Protein AF-A0A385FY02-F1 (afdb_monomer_lite)

Foldseek 3Di:
DWDFLVVVLVVLVVLPQDSDLVRLCVLLVHDSVLSVVCNVVRTHDLLSQLSSCVSSVHLSLCSQCVGDLSVLSNDDFDAADLLLLLLQAALVNLVLLLQCVVDVVSCVVSDDDDTDAAPDVLLLVSNLVSLPPDCLLVQLCVVVVHDSVVVVVQSVVQADDLSSLQSSCVVSVHTSLSNCCNRVSHDCVSSVHDDCSSVVSSVPDDSVRSVVSSVVNVVVVVVVVVVVVVVVVVVVVVVVVVD

Sequence (243 aa):
MSISARTFNEWLATTGLPDGASQLSKLLGMKRTTLHNQRIRGRVAVPTIIAAARAAQMNPLDVLGTFEPYAALGQERAPVTDAELLSQVSYVDALVHLLSRIRSDFAQALGVVPMEAIPIDDSVRNWLDAIDPGGIRQHISEHGGIAPSNLSAQLAENRLDPELSIIASHFAGVSSASGLVVSGLVTEQEAGWPIYGRVNVLSELGDVELIDLVADRLEFLRRHTKKQVDAEKAAANFLETLG

Structure (mmCIF, N/CA/C/O backbone):
data_AF-A0A385FY02-F1
#
_entry.id   AF-A0A385FY02-F1
#
loop_
_atom_site.group_PDB
_atom_site.id
_atom_site.type_symbol
_atom_site.label_atom_id
_atom_site.label_alt_id
_atom_site.label_comp_id
_atom_site.label_asym_id
_atom_site.label_entity_id
_atom_site.label_seq_id
_atom_site.pdbx_PDB_ins_code
_atom_site.Cartn_x
_atom_site.Cartn_y
_atom_site.Cartn_z
_atom_site.occupancy
_atom_site.B_iso_or_equiv
_atom_site.auth_seq_id
_atom_site.auth_comp_id
_atom_site.auth_asym_id
_atom_site.auth_atom_id
_atom_site.pdbx_PDB_model_num
ATOM 1 N N . MET A 1 1 ? 7.204 6.689 -11.907 1.00 76.56 1 MET A N 1
ATOM 2 C CA . MET A 1 1 ? 7.287 5.214 -12.062 1.00 76.56 1 MET A CA 1
ATOM 3 C C . MET A 1 1 ? 7.487 4.737 -13.491 1.00 76.56 1 MET A C 1
ATOM 5 O O . MET A 1 1 ? 6.548 4.761 -14.288 1.00 76.56 1 MET A O 1
ATOM 9 N N . SER A 1 2 ? 8.668 4.235 -13.826 1.00 89.19 2 SER A N 1
ATOM 10 C CA . SER A 1 2 ? 8.838 3.392 -15.019 1.00 89.19 2 SER A CA 1
ATOM 11 C C . SER A 1 2 ? 10.269 2.907 -15.127 1.00 89.19 2 SER A C 1
ATOM 13 O O . SER A 1 2 ? 11.188 3.645 -14.779 1.00 89.19 2 SER A O 1
ATOM 15 N N . ILE A 1 3 ? 10.455 1.777 -15.784 1.00 93.56 3 ILE A N 1
ATOM 16 C CA . ILE A 1 3 ? 11.771 1.237 -16.102 1.00 93.56 3 ILE A CA 1
ATOM 17 C C . ILE A 1 3 ? 12.106 1.552 -17.555 1.00 93.56 3 ILE A C 1
ATOM 19 O O . ILE A 1 3 ? 11.220 1.713 -18.398 1.00 93.56 3 ILE A O 1
ATOM 23 N N . SER A 1 4 ? 13.398 1.654 -17.848 1.00 95.06 4 SER A N 1
ATOM 24 C CA . SER A 1 4 ? 13.914 1.690 -19.213 1.00 95.06 4 SER A CA 1
ATOM 25 C C . SER A 1 4 ? 13.288 0.581 -20.065 1.00 95.06 4 SER A C 1
ATOM 27 O O . SER A 1 4 ? 13.344 -0.600 -19.717 1.00 95.06 4 SER A O 1
ATOM 29 N N . ALA A 1 5 ? 12.731 0.950 -21.220 1.00 94.62 5 ALA A N 1
ATOM 30 C CA . ALA A 1 5 ? 12.197 -0.027 -22.167 1.00 94.62 5 ALA A CA 1
ATOM 31 C C . ALA A 1 5 ? 13.278 -0.993 -22.664 1.00 94.62 5 ALA A C 1
ATOM 33 O O . ALA A 1 5 ? 12.968 -2.137 -22.975 1.00 94.62 5 ALA A O 1
ATOM 34 N N . ARG A 1 6 ? 14.541 -0.550 -22.716 1.00 94.94 6 ARG A N 1
ATOM 35 C CA . ARG A 1 6 ? 15.672 -1.407 -23.073 1.00 94.94 6 ARG A CA 1
ATOM 36 C C . ARG A 1 6 ? 15.841 -2.528 -22.052 1.00 94.94 6 ARG A C 1
ATOM 38 O O . ARG A 1 6 ? 15.791 -3.685 -22.442 1.00 94.94 6 ARG A O 1
ATOM 45 N N . THR A 1 7 ? 15.963 -2.185 -20.773 1.00 95.06 7 THR A N 1
ATOM 46 C CA . THR A 1 7 ? 16.170 -3.168 -19.698 1.00 95.06 7 THR A CA 1
ATOM 47 C C . THR A 1 7 ? 14.964 -4.096 -19.565 1.00 95.06 7 THR A C 1
ATOM 49 O O . THR A 1 7 ? 15.121 -5.297 -19.387 1.00 95.06 7 THR A O 1
ATOM 52 N N . PHE A 1 8 ? 13.749 -3.567 -19.748 1.00 95.19 8 PHE A N 1
ATOM 53 C CA . PHE A 1 8 ? 12.544 -4.393 -19.822 1.00 95.19 8 PHE A CA 1
ATOM 54 C C . PHE A 1 8 ? 12.583 -5.394 -20.988 1.00 95.19 8 PHE A C 1
ATOM 56 O O . PHE A 1 8 ? 12.235 -6.552 -20.796 1.00 95.19 8 PHE A O 1
ATOM 63 N N . ASN A 1 9 ? 13.006 -4.978 -22.188 1.00 93.88 9 ASN A N 1
ATOM 64 C CA . ASN A 1 9 ? 13.112 -5.881 -23.339 1.00 93.88 9 ASN A CA 1
ATOM 65 C C . ASN A 1 9 ? 14.221 -6.931 -23.152 1.00 93.88 9 ASN A C 1
ATOM 67 O O . ASN A 1 9 ? 14.041 -8.072 -23.563 1.00 93.88 9 ASN A O 1
ATOM 71 N N . GLU A 1 10 ? 15.351 -6.551 -22.546 1.00 94.56 10 GLU A N 1
ATOM 72 C CA . GLU A 1 10 ? 16.444 -7.473 -22.207 1.00 94.56 10 GLU A CA 1
ATOM 73 C C . GLU A 1 10 ? 15.959 -8.554 -21.230 1.00 94.56 10 GLU A C 1
ATOM 75 O O . GLU A 1 10 ? 16.206 -9.734 -21.461 1.00 94.56 10 GLU A O 1
ATOM 80 N N . TRP A 1 11 ? 15.199 -8.171 -20.198 1.00 95.38 11 TRP A N 1
ATOM 81 C CA . TRP A 1 11 ? 14.541 -9.124 -19.302 1.00 95.38 11 TRP A CA 1
ATOM 82 C C . TRP A 1 11 ? 13.494 -9.975 -20.034 1.00 95.38 11 TRP A C 1
ATOM 84 O O . TRP A 1 11 ? 13.510 -11.193 -19.908 1.00 95.38 11 TRP A O 1
ATOM 94 N N . LEU A 1 12 ? 12.622 -9.373 -20.850 1.00 94.56 12 LEU A N 1
ATOM 95 C CA . LEU A 1 12 ? 11.559 -10.090 -21.565 1.00 94.56 12 LEU A CA 1
ATOM 96 C C . LEU A 1 12 ? 12.116 -11.237 -22.425 1.00 94.56 12 LEU A C 1
ATOM 98 O O . LEU A 1 12 ? 11.559 -12.335 -22.405 1.00 94.56 12 LEU A O 1
ATOM 102 N N . ALA A 1 13 ? 13.254 -11.014 -23.088 1.00 93.62 13 ALA A N 1
ATOM 103 C CA . ALA A 1 13 ? 13.925 -12.009 -23.921 1.00 93.62 13 ALA A CA 1
ATOM 104 C C . ALA A 1 13 ? 14.372 -13.273 -23.153 1.00 93.62 13 ALA A C 1
ATOM 106 O O . ALA A 1 13 ? 14.603 -14.309 -23.774 1.00 93.62 13 ALA A O 1
ATOM 107 N N . THR A 1 14 ? 14.476 -13.226 -21.818 1.00 93.06 14 THR A N 1
ATOM 108 C CA . THR A 1 14 ? 14.843 -14.389 -20.985 1.00 93.06 14 THR A CA 1
ATOM 109 C C . THR A 1 14 ? 13.636 -15.195 -20.497 1.00 93.06 14 THR A C 1
ATOM 111 O O . THR A 1 14 ? 13.797 -16.323 -20.039 1.00 93.06 14 THR A O 1
ATOM 114 N N . THR A 1 15 ? 12.421 -14.650 -20.614 1.00 91.38 15 THR A N 1
ATOM 115 C CA . THR A 1 15 ? 11.196 -15.227 -20.023 1.00 91.38 15 THR A CA 1
ATOM 116 C C . THR A 1 15 ? 10.445 -16.192 -20.943 1.00 91.38 15 THR A C 1
ATOM 118 O O . THR A 1 15 ? 9.531 -16.881 -20.499 1.00 91.38 15 THR A O 1
ATOM 121 N N . GLY A 1 16 ? 10.781 -16.218 -22.239 1.00 86.44 16 GLY A N 1
ATOM 122 C CA . GLY A 1 16 ? 10.028 -16.967 -23.254 1.00 86.44 16 GLY A CA 1
ATOM 123 C C . GLY A 1 16 ? 8.657 -16.365 -23.598 1.00 86.44 16 GLY A C 1
ATOM 124 O O . GLY A 1 16 ? 7.900 -16.961 -24.366 1.00 86.44 16 GLY A O 1
ATOM 125 N N . LEU A 1 17 ? 8.325 -15.189 -23.053 1.00 92.44 17 LEU A N 1
ATOM 126 C CA . LEU A 1 17 ? 7.128 -14.443 -23.428 1.00 92.44 17 LEU A CA 1
ATOM 127 C C . LEU A 1 17 ? 7.243 -13.868 -24.852 1.00 92.44 17 LEU A C 1
ATOM 129 O O . LEU A 1 17 ? 8.345 -13.647 -25.352 1.00 92.44 17 LEU A O 1
ATOM 133 N N . PRO A 1 18 ? 6.114 -13.568 -25.523 1.00 90.12 18 PRO A N 1
ATOM 134 C CA . PRO A 1 18 ? 6.153 -12.967 -26.849 1.00 90.12 18 PRO A CA 1
ATOM 135 C C . PRO A 1 18 ? 6.797 -11.573 -26.853 1.00 90.12 18 PRO A C 1
ATOM 137 O O . PRO A 1 18 ? 6.322 -10.661 -26.177 1.00 90.12 18 PRO A O 1
ATOM 140 N N . ASP A 1 19 ? 7.783 -11.353 -27.723 1.00 84.19 19 ASP A N 1
ATOM 141 C CA . ASP A 1 19 ? 8.423 -10.036 -27.887 1.00 84.19 19 ASP A CA 1
ATOM 142 C C . ASP A 1 19 ? 7.549 -9.023 -28.645 1.00 84.19 19 ASP A C 1
ATOM 144 O O . ASP A 1 19 ? 7.689 -7.797 -28.516 1.00 84.19 19 ASP A O 1
ATOM 148 N N . GLY A 1 20 ? 6.637 -9.528 -29.479 1.00 86.25 20 GLY A N 1
ATOM 149 C CA . GLY A 1 20 ? 5.777 -8.719 -30.332 1.00 86.25 20 GLY A CA 1
ATOM 150 C C . GLY A 1 20 ? 4.727 -7.957 -29.526 1.00 86.25 20 GLY A C 1
ATOM 151 O O . GLY A 1 20 ? 3.898 -8.558 -28.845 1.00 86.25 20 GLY A O 1
ATOM 152 N N . ALA A 1 21 ? 4.671 -6.628 -29.680 1.00 84.88 21 ALA A N 1
ATOM 153 C CA . ALA A 1 21 ? 3.753 -5.767 -28.920 1.00 84.88 21 ALA A CA 1
ATOM 154 C C . ALA A 1 21 ? 2.274 -6.190 -29.024 1.00 84.88 21 ALA A C 1
ATOM 156 O O . ALA A 1 21 ? 1.511 -6.011 -28.078 1.00 84.88 21 ALA A O 1
ATOM 157 N N . SER A 1 22 ? 1.853 -6.764 -30.156 1.00 89.31 22 SER A N 1
ATOM 158 C CA . SER A 1 22 ? 0.478 -7.247 -30.332 1.00 89.31 22 SER A CA 1
ATOM 159 C C . SER A 1 22 ? 0.174 -8.496 -29.505 1.00 89.31 22 SER A C 1
ATOM 161 O O . SER A 1 22 ? -0.876 -8.560 -28.874 1.00 89.31 22 SER A O 1
ATOM 163 N N . GLN A 1 23 ? 1.068 -9.485 -29.519 1.00 91.50 23 GLN A N 1
ATOM 164 C CA . GLN A 1 23 ? 0.870 -10.735 -28.783 1.00 91.50 23 GLN A CA 1
ATOM 165 C C . GLN A 1 23 ? 1.027 -10.494 -27.282 1.00 91.50 23 GLN A C 1
ATOM 167 O O . GLN A 1 23 ? 0.168 -10.912 -26.509 1.00 91.50 23 GLN A O 1
ATOM 172 N N . LEU A 1 24 ? 2.048 -9.725 -26.892 1.00 93.56 24 LEU A N 1
ATOM 173 C CA . LEU A 1 24 ? 2.287 -9.377 -25.498 1.00 93.56 24 LEU A CA 1
ATOM 174 C C . LEU A 1 24 ? 1.125 -8.576 -24.909 1.00 93.56 24 LEU A C 1
ATOM 176 O O . LEU A 1 24 ? 0.582 -8.965 -23.889 1.00 93.56 24 LEU A O 1
ATOM 180 N N . SER A 1 25 ? 0.663 -7.507 -25.566 1.00 93.81 25 SER A N 1
ATOM 181 C CA . SER A 1 25 ? -0.458 -6.714 -25.025 1.00 93.81 25 SER A CA 1
ATOM 182 C C . SER A 1 25 ? -1.738 -7.529 -24.824 1.00 93.81 25 SER A C 1
ATOM 184 O O . SER A 1 25 ? -2.428 -7.321 -23.829 1.00 93.81 25 SER A O 1
ATOM 186 N N . LYS A 1 26 ? -2.020 -8.489 -25.719 1.00 93.88 26 LYS A N 1
ATOM 187 C CA . LYS A 1 26 ? -3.139 -9.427 -25.566 1.00 93.88 26 LYS A CA 1
ATOM 188 C C . LYS A 1 26 ? -2.950 -10.332 -24.347 1.00 93.88 26 LYS A C 1
ATOM 190 O O . LYS A 1 26 ? -3.894 -10.495 -23.584 1.00 93.88 26 LYS A O 1
ATOM 195 N N . LEU A 1 27 ? -1.751 -10.886 -24.165 1.00 94.19 27 LEU A N 1
ATOM 196 C CA . LEU A 1 27 ? -1.417 -11.726 -23.013 1.00 94.19 27 LEU A CA 1
ATOM 197 C C . LEU A 1 27 ? -1.540 -10.957 -21.689 1.00 94.19 27 LEU A C 1
ATOM 199 O O . LEU A 1 27 ? -2.083 -11.480 -20.726 1.00 94.19 27 LEU A O 1
ATOM 203 N N . LEU A 1 28 ? -1.090 -9.700 -21.663 1.00 93.88 28 LEU A N 1
ATOM 204 C CA . LEU A 1 28 ? -1.121 -8.838 -20.478 1.00 93.88 28 LEU A CA 1
ATOM 205 C C . LEU A 1 28 ? -2.495 -8.196 -20.209 1.00 93.88 28 LEU A C 1
ATOM 207 O O . LEU A 1 28 ? -2.622 -7.410 -19.275 1.00 93.88 28 LEU A O 1
ATOM 211 N N . GLY A 1 29 ? -3.505 -8.450 -21.049 1.00 92.94 29 GLY A N 1
ATOM 212 C CA . GLY A 1 29 ? -4.839 -7.863 -20.891 1.00 92.94 29 GLY A CA 1
ATOM 213 C C . GLY A 1 29 ? -4.883 -6.337 -21.047 1.00 92.94 29 GLY A C 1
ATOM 214 O O . GLY A 1 29 ? -5.749 -5.685 -20.469 1.00 92.94 29 GLY A O 1
ATOM 215 N N . MET A 1 30 ? -3.968 -5.737 -21.819 1.00 94.00 30 MET A N 1
ATOM 216 C CA . MET A 1 30 ? -3.880 -4.280 -21.989 1.00 94.00 30 MET A CA 1
ATOM 217 C C . MET A 1 30 ? -3.996 -3.830 -23.446 1.00 94.00 30 MET A C 1
ATOM 219 O O . MET A 1 30 ? -3.802 -4.591 -24.392 1.00 94.00 30 MET A O 1
ATOM 223 N N . LYS A 1 31 ? -4.282 -2.540 -23.655 1.00 94.56 31 LYS A N 1
ATOM 224 C CA . LYS A 1 31 ? -4.351 -1.968 -25.007 1.00 94.56 31 LYS A CA 1
ATOM 225 C C . LYS A 1 31 ? -2.977 -2.032 -25.682 1.00 94.56 31 LYS A C 1
ATOM 227 O O . LYS A 1 31 ? -1.993 -1.511 -25.157 1.00 94.56 31 LYS A O 1
ATOM 232 N N . ARG A 1 32 ? -2.928 -2.572 -26.907 1.00 94.31 32 ARG A N 1
ATOM 233 C CA . ARG A 1 32 ? -1.716 -2.621 -27.749 1.00 94.31 32 ARG A CA 1
ATOM 234 C C . ARG A 1 32 ? -1.019 -1.267 -27.871 1.00 94.31 32 ARG A C 1
ATOM 236 O O . ARG A 1 32 ? 0.203 -1.195 -27.794 1.00 94.31 32 ARG A O 1
ATOM 243 N N . THR A 1 33 ? -1.796 -0.200 -28.049 1.00 94.31 33 THR A N 1
ATOM 244 C CA . THR A 1 33 ? -1.285 1.171 -28.171 1.00 94.31 33 THR A CA 1
ATOM 245 C C . THR A 1 33 ? -0.585 1.643 -26.900 1.00 94.31 33 THR A C 1
ATOM 247 O O . THR A 1 33 ? 0.449 2.293 -27.000 1.00 94.31 33 THR A O 1
ATOM 250 N N . THR A 1 34 ? -1.078 1.269 -25.717 1.00 94.31 34 THR A N 1
ATOM 251 C CA . THR A 1 34 ? -0.443 1.600 -24.433 1.00 94.31 34 THR A CA 1
ATOM 252 C C . THR A 1 34 ? 0.949 0.987 -24.339 1.00 94.31 34 THR A C 1
ATOM 254 O O . THR A 1 34 ? 1.919 1.712 -24.124 1.00 94.31 34 THR A O 1
ATOM 257 N N . LEU A 1 35 ? 1.067 -0.324 -24.567 1.00 93.81 35 LEU A N 1
ATOM 258 C CA . LEU A 1 35 ? 2.352 -1.025 -24.510 1.00 93.81 35 LEU A CA 1
ATOM 259 C C . LEU A 1 35 ? 3.331 -0.511 -25.574 1.00 93.81 35 LEU A C 1
ATOM 261 O O . LEU A 1 35 ? 4.506 -0.283 -25.293 1.00 93.81 35 LEU A O 1
ATOM 265 N N . HIS A 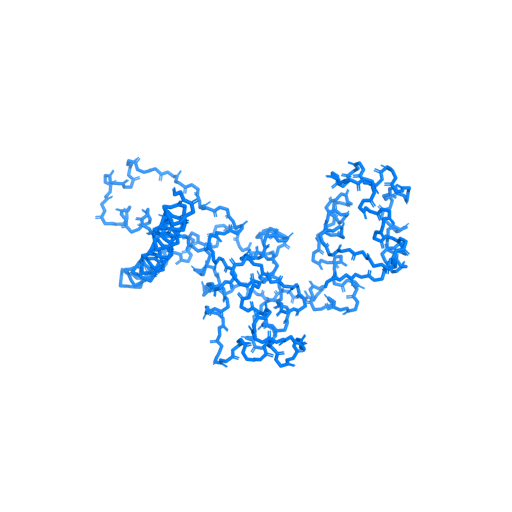1 36 ? 2.843 -0.296 -26.796 1.00 93.56 36 HIS A N 1
ATOM 266 C CA . HIS A 1 36 ? 3.648 0.249 -27.884 1.00 93.56 36 HIS A CA 1
ATOM 267 C C . HIS A 1 36 ? 4.195 1.645 -27.552 1.00 93.56 36 HIS A C 1
ATOM 269 O O . HIS A 1 36 ? 5.394 1.882 -27.691 1.00 93.56 36 HIS A O 1
ATOM 275 N N . ASN A 1 37 ? 3.346 2.541 -27.038 1.00 94.44 37 ASN A N 1
ATOM 276 C CA . ASN A 1 37 ? 3.743 3.896 -26.657 1.00 94.44 37 ASN A CA 1
ATOM 277 C C . ASN A 1 37 ? 4.744 3.900 -25.499 1.00 94.44 37 ASN A C 1
ATOM 279 O O . ASN A 1 37 ? 5.687 4.685 -25.530 1.00 94.44 37 ASN A O 1
ATOM 283 N N . GLN A 1 38 ? 4.570 3.027 -24.503 1.00 94.56 38 GLN A N 1
ATOM 284 C CA . GLN A 1 38 ? 5.542 2.861 -23.418 1.00 94.56 38 GLN A CA 1
ATOM 285 C C . GLN A 1 38 ? 6.925 2.471 -23.967 1.00 94.56 38 GLN A C 1
ATOM 287 O O . GLN A 1 38 ? 7.927 3.120 -23.664 1.00 94.56 38 GLN A O 1
ATOM 292 N N . ARG A 1 39 ? 6.980 1.468 -24.856 1.00 92.62 39 ARG A N 1
ATOM 293 C CA . ARG A 1 39 ? 8.244 1.003 -25.454 1.00 92.62 39 ARG A CA 1
ATOM 294 C C . ARG A 1 39 ? 8.906 2.067 -26.334 1.00 92.62 39 ARG A C 1
ATOM 296 O O . ARG A 1 39 ? 10.101 2.295 -26.180 1.00 92.62 39 ARG A O 1
ATOM 303 N N . ILE A 1 40 ? 8.152 2.756 -27.199 1.00 93.50 40 ILE A N 1
ATOM 304 C CA . ILE A 1 40 ? 8.697 3.826 -28.061 1.00 93.50 40 ILE A CA 1
ATOM 305 C C . ILE A 1 40 ? 9.202 5.014 -27.240 1.00 93.50 40 ILE A C 1
ATOM 307 O O . ILE A 1 40 ? 10.251 5.569 -27.549 1.00 93.50 40 ILE A O 1
ATOM 311 N N . ARG A 1 41 ? 8.493 5.394 -26.171 1.00 93.69 41 ARG A N 1
ATOM 312 C CA . ARG A 1 41 ? 8.920 6.473 -25.263 1.00 93.69 41 ARG A CA 1
ATOM 313 C C . ARG A 1 41 ? 10.094 6.073 -24.365 1.00 93.69 41 ARG A C 1
ATOM 315 O O . ARG A 1 41 ? 10.505 6.862 -23.521 1.00 93.69 41 ARG A O 1
ATOM 322 N N . GLY A 1 42 ? 10.608 4.851 -24.508 1.00 94.69 42 GLY A N 1
ATOM 323 C CA . GLY A 1 42 ? 11.739 4.348 -23.739 1.00 94.69 42 GLY A CA 1
ATOM 324 C C . GLY A 1 42 ? 11.418 4.048 -22.274 1.00 94.69 42 GLY A C 1
ATOM 325 O O . GLY A 1 42 ? 12.345 3.800 -21.508 1.00 94.69 42 GLY A O 1
ATOM 326 N N . ARG A 1 43 ? 10.141 4.065 -21.865 1.00 95.31 43 ARG A N 1
ATOM 327 C CA . ARG A 1 43 ? 9.718 3.962 -20.459 1.00 95.31 43 ARG A CA 1
ATOM 328 C C . ARG A 1 43 ? 8.509 3.040 -20.309 1.00 95.31 43 ARG A C 1
ATOM 330 O O . ARG A 1 43 ? 7.424 3.336 -20.806 1.00 95.31 43 ARG A O 1
ATOM 337 N N . VAL A 1 44 ? 8.690 1.941 -19.583 1.00 95.69 44 VAL A N 1
ATOM 338 C CA . VAL A 1 44 ? 7.668 0.922 -19.307 1.00 95.69 44 VAL A CA 1
ATOM 339 C C . VAL A 1 44 ? 7.159 1.086 -17.883 1.00 95.69 44 VAL A C 1
ATOM 341 O O . VAL A 1 44 ? 7.945 1.136 -16.941 1.00 95.69 44 VAL A O 1
ATOM 344 N N . ALA A 1 45 ? 5.844 1.211 -17.721 1.00 94.88 45 ALA A N 1
ATOM 345 C CA . ALA A 1 45 ? 5.237 1.445 -16.414 1.00 94.88 45 ALA A CA 1
ATOM 346 C C . ALA A 1 45 ? 5.333 0.193 -15.526 1.00 94.88 45 ALA A C 1
ATOM 348 O O . ALA A 1 45 ? 5.182 -0.922 -16.021 1.00 94.88 45 ALA A O 1
ATOM 349 N N . VAL A 1 46 ? 5.509 0.375 -14.214 1.00 95.56 46 VAL A N 1
ATOM 350 C CA . VAL A 1 46 ? 5.605 -0.730 -13.239 1.00 95.56 46 VAL A CA 1
ATOM 351 C C . VAL A 1 46 ? 4.430 -1.722 -13.332 1.00 95.56 46 VAL A C 1
ATOM 353 O O . VAL A 1 46 ? 4.701 -2.920 -13.409 1.00 95.56 46 VAL A O 1
ATOM 356 N N . PRO A 1 47 ? 3.152 -1.296 -13.457 1.00 95.38 47 PRO A N 1
ATOM 357 C CA . PRO A 1 47 ? 2.039 -2.235 -13.639 1.00 95.38 47 PRO A CA 1
ATOM 358 C C . PRO A 1 47 ? 2.180 -3.156 -14.862 1.00 95.38 47 PRO A C 1
ATOM 360 O O . PRO A 1 47 ? 1.740 -4.301 -14.826 1.00 95.38 47 PRO A O 1
ATOM 363 N N . THR A 1 48 ? 2.824 -2.691 -15.939 1.00 96.12 48 THR A N 1
ATOM 364 C CA . THR A 1 48 ? 3.104 -3.515 -17.127 1.00 96.12 48 THR A CA 1
ATOM 365 C C . THR A 1 48 ? 4.095 -4.631 -16.808 1.00 96.12 48 THR A C 1
ATOM 367 O O . THR A 1 48 ? 3.940 -5.751 -17.287 1.00 96.12 48 THR A O 1
ATOM 370 N N . ILE A 1 49 ? 5.104 -4.331 -15.993 1.00 96.25 49 ILE A N 1
ATOM 371 C CA . ILE A 1 49 ? 6.153 -5.277 -15.595 1.00 96.25 49 ILE A CA 1
ATOM 372 C C . ILE A 1 49 ? 5.572 -6.325 -14.654 1.00 96.25 49 ILE A C 1
ATOM 374 O O . ILE A 1 49 ? 5.792 -7.512 -14.862 1.00 96.25 49 ILE A O 1
ATOM 378 N N . ILE A 1 50 ? 4.745 -5.899 -13.697 1.00 96.50 50 ILE A N 1
ATOM 379 C CA . ILE A 1 50 ? 4.005 -6.798 -12.803 1.00 96.50 50 ILE A CA 1
ATOM 380 C C . ILE A 1 50 ? 3.111 -7.748 -13.609 1.00 96.50 50 ILE A C 1
ATOM 382 O O . ILE A 1 50 ? 3.134 -8.958 -13.388 1.00 96.50 50 ILE A O 1
ATOM 386 N N . ALA A 1 51 ? 2.350 -7.228 -14.578 1.00 96.56 51 ALA A N 1
ATOM 387 C CA . ALA A 1 51 ? 1.518 -8.062 -15.443 1.00 96.56 51 ALA A CA 1
ATOM 388 C C . ALA A 1 51 ? 2.357 -9.075 -16.242 1.00 96.56 51 ALA A C 1
ATOM 390 O O . ALA A 1 51 ? 1.959 -10.231 -16.378 1.00 96.56 51 ALA A O 1
ATOM 391 N N . ALA A 1 52 ? 3.524 -8.662 -16.747 1.00 96.69 52 ALA A N 1
ATOM 392 C CA . ALA A 1 52 ? 4.433 -9.548 -17.470 1.00 96.69 52 ALA A CA 1
ATOM 393 C C . ALA A 1 52 ? 5.045 -10.623 -16.563 1.00 96.69 52 ALA A C 1
ATOM 395 O O . ALA A 1 52 ? 5.088 -11.783 -16.961 1.00 96.69 52 ALA A O 1
ATOM 396 N N . ALA A 1 53 ? 5.443 -10.275 -15.338 1.00 96.94 53 ALA A N 1
ATOM 397 C CA . ALA A 1 53 ? 5.945 -11.232 -14.356 1.00 96.94 53 ALA A CA 1
ATOM 398 C C . ALA A 1 53 ? 4.903 -12.320 -14.058 1.00 96.94 53 ALA A C 1
ATOM 400 O O . ALA A 1 53 ? 5.202 -13.508 -14.172 1.00 96.94 53 ALA A O 1
ATOM 401 N N . ARG A 1 54 ? 3.647 -11.923 -13.804 1.00 97.12 54 ARG A N 1
ATOM 402 C CA . ARG A 1 54 ? 2.529 -12.860 -13.598 1.00 97.12 54 ARG A CA 1
ATOM 403 C C . ARG A 1 54 ? 2.290 -13.755 -14.813 1.00 97.12 54 ARG A C 1
ATOM 405 O O . ARG A 1 54 ? 2.090 -14.955 -14.655 1.00 97.12 54 ARG A O 1
ATOM 412 N N . ALA A 1 55 ? 2.346 -13.197 -16.024 1.00 96.31 55 ALA A N 1
ATOM 413 C CA . ALA A 1 55 ? 2.201 -13.970 -17.260 1.00 96.31 55 ALA A CA 1
ATOM 414 C C . ALA A 1 55 ? 3.338 -14.989 -17.463 1.00 96.31 55 ALA A C 1
ATOM 416 O O . ALA A 1 55 ? 3.104 -16.055 -18.027 1.00 96.31 55 ALA A O 1
ATOM 417 N N . ALA A 1 56 ? 4.542 -14.682 -16.972 1.00 95.62 56 ALA A N 1
ATOM 418 C CA . ALA A 1 56 ? 5.682 -15.596 -16.923 1.00 95.62 56 ALA A CA 1
ATOM 419 C C . ALA A 1 56 ? 5.664 -16.543 -15.703 1.00 95.62 56 ALA A C 1
ATOM 421 O O . ALA A 1 56 ? 6.615 -17.295 -15.518 1.00 95.62 56 ALA A O 1
ATOM 422 N N . GLN A 1 57 ? 4.614 -16.510 -14.869 1.00 95.31 57 GLN A N 1
ATOM 423 C CA . GLN A 1 57 ? 4.510 -17.267 -13.611 1.00 95.31 57 GLN A CA 1
ATOM 424 C C . GLN A 1 57 ? 5.661 -16.995 -12.627 1.00 95.31 57 GLN A C 1
ATOM 426 O O . GLN A 1 57 ? 6.052 -17.859 -11.846 1.00 95.31 57 GLN A O 1
ATOM 431 N N . MET A 1 58 ? 6.200 -15.777 -12.655 1.00 96.25 58 MET A N 1
ATOM 432 C CA . MET A 1 58 ? 7.238 -15.304 -11.743 1.00 96.25 58 MET A CA 1
ATOM 433 C C . MET A 1 58 ? 6.628 -14.390 -10.681 1.00 96.25 58 MET A C 1
ATOM 435 O O . MET A 1 58 ? 5.666 -13.667 -10.954 1.00 96.25 58 MET A O 1
ATOM 439 N N . ASN A 1 59 ? 7.211 -14.375 -9.480 1.00 95.75 59 ASN A N 1
ATOM 440 C CA . ASN A 1 59 ? 6.812 -13.418 -8.453 1.00 95.75 59 ASN A CA 1
ATOM 441 C C . ASN A 1 59 ? 7.154 -11.984 -8.927 1.00 95.75 59 ASN A C 1
ATOM 443 O O . ASN A 1 59 ? 8.313 -11.715 -9.265 1.00 95.75 59 ASN A O 1
ATOM 447 N N . PRO A 1 60 ? 6.187 -11.045 -8.957 1.00 96.81 60 PRO A N 1
ATOM 448 C CA . PRO A 1 60 ? 6.433 -9.685 -9.433 1.00 96.81 60 PRO A CA 1
ATOM 449 C C . PRO A 1 60 ? 7.495 -8.914 -8.653 1.00 96.81 60 PRO A C 1
ATOM 451 O O . PRO A 1 60 ? 8.184 -8.088 -9.246 1.00 96.81 60 PRO A O 1
ATOM 454 N N . LEU A 1 61 ? 7.635 -9.159 -7.350 1.00 96.00 61 LEU A N 1
ATOM 455 C CA . LEU A 1 61 ? 8.616 -8.471 -6.515 1.00 96.00 61 LEU A CA 1
ATOM 456 C C . LEU A 1 61 ? 10.039 -8.926 -6.830 1.00 96.00 61 LEU A C 1
ATOM 458 O O . LEU A 1 61 ? 10.923 -8.082 -6.940 1.00 96.00 61 LEU A O 1
ATOM 462 N N . ASP A 1 62 ? 10.243 -10.227 -7.053 1.00 95.38 62 ASP A N 1
ATOM 463 C CA . ASP A 1 62 ? 11.545 -10.767 -7.464 1.00 95.38 62 ASP A CA 1
ATOM 464 C C . ASP A 1 62 ? 11.962 -10.179 -8.819 1.00 95.38 62 ASP A C 1
ATOM 466 O O . ASP A 1 62 ? 13.094 -9.735 -8.994 1.00 95.38 62 ASP A O 1
ATOM 470 N N . VAL A 1 63 ? 11.018 -10.099 -9.765 1.00 96.19 63 VAL A N 1
ATOM 471 C CA . VAL A 1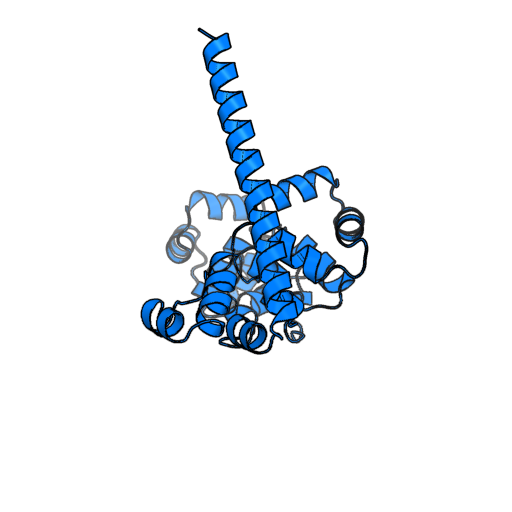 63 ? 11.248 -9.487 -11.081 1.00 96.19 63 VAL A CA 1
ATOM 472 C C . VAL A 1 63 ? 11.550 -7.997 -10.956 1.00 96.19 63 VAL A C 1
ATOM 474 O O . VAL A 1 63 ? 12.527 -7.527 -11.539 1.00 96.19 63 VAL A O 1
ATOM 477 N N . LEU A 1 64 ? 10.745 -7.241 -10.203 1.00 96.19 64 LEU A N 1
ATOM 478 C CA . LEU A 1 64 ? 10.989 -5.815 -9.988 1.00 96.19 64 LEU A CA 1
ATOM 479 C C . LEU A 1 64 ? 12.355 -5.579 -9.336 1.00 96.19 64 LEU A C 1
ATOM 481 O O . LEU A 1 64 ? 13.079 -4.686 -9.767 1.00 96.19 64 LEU A O 1
ATOM 485 N N . GLY A 1 65 ? 12.744 -6.438 -8.396 1.00 95.50 65 GLY A N 1
ATOM 486 C CA . GLY A 1 65 ? 14.049 -6.431 -7.74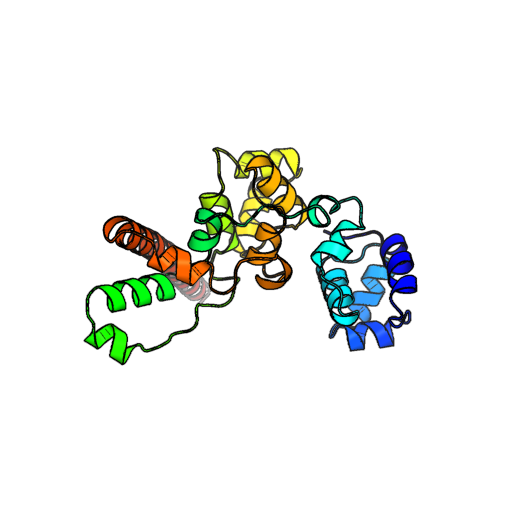3 1.00 95.50 65 GLY A CA 1
ATOM 487 C C . GLY A 1 65 ? 15.253 -6.586 -8.672 1.00 95.50 65 GLY A C 1
ATOM 488 O O . GLY A 1 65 ? 16.361 -6.217 -8.294 1.00 95.50 65 GLY A O 1
ATOM 489 N N . THR A 1 66 ? 15.070 -7.077 -9.901 1.00 95.06 66 THR A N 1
ATOM 490 C CA . THR A 1 66 ? 16.163 -7.149 -10.892 1.00 95.06 66 THR A CA 1
ATOM 491 C C . THR A 1 66 ? 16.506 -5.796 -11.518 1.00 95.06 66 THR A C 1
ATOM 493 O O . THR A 1 66 ? 17.546 -5.654 -12.162 1.00 95.06 66 THR A O 1
ATOM 496 N N . PHE A 1 67 ? 15.647 -4.791 -11.340 1.00 94.62 67 PHE A N 1
ATOM 497 C CA . PHE A 1 67 ? 15.842 -3.459 -11.888 1.00 94.62 67 PHE A CA 1
ATOM 498 C C . PHE A 1 67 ? 16.323 -2.500 -10.801 1.00 94.62 67 PHE A C 1
ATOM 500 O O . PHE A 1 67 ? 15.726 -2.420 -9.732 1.00 94.62 67 PHE A O 1
ATOM 507 N N . GLU A 1 68 ? 17.370 -1.731 -11.108 1.00 89.94 68 GLU A N 1
ATOM 508 C CA . GLU A 1 68 ? 18.095 -0.906 -10.131 1.00 89.94 68 GLU A CA 1
ATOM 509 C C . GLU A 1 68 ? 17.201 -0.032 -9.224 1.00 89.94 68 GLU A C 1
ATOM 511 O O . GLU A 1 68 ? 17.366 -0.149 -8.007 1.00 89.94 68 GLU A O 1
ATOM 516 N N . PRO A 1 69 ? 16.183 0.709 -9.727 1.00 90.00 69 PRO A N 1
ATOM 517 C CA . PRO A 1 69 ? 15.373 1.583 -8.867 1.00 90.00 69 PRO A CA 1
ATOM 518 C C . PRO A 1 69 ? 14.539 0.825 -7.829 1.00 90.00 69 PRO A C 1
ATOM 520 O O . PRO A 1 69 ? 14.024 1.406 -6.878 1.00 90.00 69 PRO A O 1
ATOM 523 N N . TYR A 1 70 ? 14.368 -0.478 -8.038 1.00 94.75 70 TYR A N 1
ATOM 524 C CA . TYR A 1 70 ? 13.505 -1.350 -7.258 1.00 94.75 70 TYR A CA 1
ATOM 525 C C . TYR A 1 70 ? 14.281 -2.505 -6.622 1.00 94.75 70 TYR A C 1
ATOM 527 O O . TYR A 1 70 ? 13.659 -3.432 -6.110 1.00 94.75 70 TYR A O 1
ATOM 535 N N . ALA A 1 71 ? 15.619 -2.450 -6.606 1.00 92.44 71 ALA A N 1
ATOM 536 C CA . ALA A 1 71 ? 16.475 -3.532 -6.117 1.00 92.44 71 ALA A CA 1
ATOM 537 C C . ALA A 1 71 ? 16.133 -3.986 -4.686 1.00 92.44 71 ALA A C 1
ATOM 539 O O . ALA A 1 71 ? 16.239 -5.169 -4.369 1.00 92.44 71 ALA A O 1
ATOM 540 N N . ALA A 1 72 ? 15.647 -3.069 -3.842 1.00 91.12 72 ALA A N 1
ATOM 541 C CA . ALA A 1 72 ? 15.170 -3.370 -2.491 1.00 91.12 72 ALA A CA 1
ATOM 542 C C . ALA A 1 72 ? 14.027 -4.410 -2.452 1.00 91.12 72 ALA A C 1
ATOM 544 O O . ALA A 1 72 ? 13.899 -5.136 -1.472 1.00 91.12 72 ALA A O 1
ATOM 545 N N . LEU A 1 73 ? 13.218 -4.534 -3.513 1.00 92.88 73 LEU A N 1
ATOM 546 C CA . LEU A 1 73 ? 12.099 -5.489 -3.589 1.00 92.88 73 LEU A CA 1
ATOM 547 C C . LEU A 1 73 ? 12.537 -6.944 -3.830 1.00 92.88 73 LEU A C 1
ATOM 549 O O . LEU A 1 73 ? 11.765 -7.868 -3.555 1.00 92.88 73 LEU A O 1
ATOM 553 N N . GLY A 1 74 ? 13.751 -7.138 -4.357 1.00 85.50 74 GLY A N 1
ATOM 554 C CA . GLY A 1 74 ? 14.343 -8.453 -4.626 1.00 85.50 74 GLY A CA 1
ATOM 555 C C . GLY A 1 74 ? 15.196 -9.001 -3.483 1.00 85.50 74 GLY A C 1
ATOM 556 O O . GLY A 1 74 ? 15.775 -10.074 -3.623 1.00 85.50 74 GLY A O 1
ATOM 557 N N . GLN A 1 75 ? 15.316 -8.261 -2.379 1.00 82.31 75 GLN A N 1
ATOM 558 C CA . GLN A 1 75 ? 16.040 -8.700 -1.186 1.00 82.31 75 GLN A CA 1
ATOM 559 C C . GLN A 1 75 ? 15.166 -9.610 -0.312 1.00 82.31 75 GLN A C 1
ATOM 561 O O . GLN A 1 75 ? 13.956 -9.729 -0.524 1.00 82.31 75 GLN A O 1
ATOM 566 N N . GLU A 1 76 ? 15.784 -10.252 0.684 1.00 80.25 76 GLU A N 1
ATOM 567 C CA . GLU A 1 76 ? 15.043 -10.990 1.706 1.00 80.25 76 GLU A CA 1
ATOM 568 C C . GLU A 1 76 ? 14.023 -10.060 2.374 1.00 80.25 76 GLU A C 1
ATOM 570 O O . GLU A 1 76 ? 14.342 -8.952 2.810 1.00 80.25 76 GLU A O 1
ATOM 575 N N . ARG A 1 77 ? 12.763 -10.498 2.393 1.00 84.88 77 ARG A N 1
ATOM 576 C CA . ARG A 1 77 ? 11.649 -9.680 2.865 1.00 84.88 77 ARG A CA 1
ATOM 577 C C . ARG A 1 77 ? 11.579 -9.785 4.376 1.00 84.88 77 ARG A C 1
ATOM 579 O O . ARG A 1 77 ? 11.390 -10.877 4.907 1.00 84.88 77 ARG A O 1
ATOM 586 N N . ALA A 1 78 ? 11.677 -8.644 5.052 1.00 87.69 78 ALA A N 1
ATOM 587 C CA . ALA A 1 78 ? 11.309 -8.575 6.456 1.00 87.69 78 ALA A CA 1
ATOM 588 C C . ALA A 1 78 ? 9.854 -9.062 6.627 1.00 87.69 78 ALA A C 1
ATOM 590 O O . ALA A 1 78 ? 9.020 -8.783 5.752 1.00 87.69 78 ALA A O 1
ATOM 591 N N . PRO A 1 79 ? 9.536 -9.781 7.718 1.00 91.56 79 PRO A N 1
ATOM 592 C CA . PRO A 1 79 ? 8.157 -10.114 8.044 1.00 91.56 79 PRO A CA 1
ATOM 593 C C . PRO A 1 79 ? 7.298 -8.850 8.118 1.00 91.56 79 PRO A C 1
ATOM 595 O O . PRO A 1 79 ? 7.749 -7.820 8.619 1.00 91.56 79 PRO A O 1
ATOM 598 N N . VAL A 1 80 ? 6.064 -8.937 7.620 1.00 96.69 80 VAL A N 1
ATOM 599 C CA . VAL A 1 80 ? 5.072 -7.874 7.813 1.00 96.69 80 VAL A CA 1
ATOM 600 C C . VAL A 1 80 ? 4.772 -7.733 9.304 1.00 96.69 80 VAL A C 1
ATOM 602 O O . VAL A 1 80 ? 4.646 -8.734 10.011 1.00 96.69 80 VAL A O 1
ATOM 605 N N . THR A 1 81 ? 4.686 -6.497 9.780 1.00 97.38 81 THR A N 1
ATOM 606 C CA . THR A 1 81 ? 4.380 -6.211 11.185 1.00 97.38 81 THR A CA 1
ATOM 607 C C . THR A 1 81 ? 2.877 -6.272 11.464 1.00 97.38 81 THR A C 1
ATOM 609 O O . THR A 1 81 ? 2.047 -6.072 10.574 1.00 97.38 81 THR A O 1
ATOM 612 N N . ASP A 1 82 ? 2.510 -6.471 12.728 1.00 97.62 82 ASP A N 1
ATOM 613 C CA . ASP A 1 82 ? 1.109 -6.441 13.166 1.00 97.62 82 ASP A CA 1
ATOM 614 C C . ASP A 1 82 ? 0.453 -5.084 12.887 1.00 97.62 82 ASP A C 1
ATOM 616 O O . ASP A 1 82 ? -0.694 -5.024 12.446 1.00 97.62 82 ASP A O 1
ATOM 620 N N . ALA A 1 83 ? 1.202 -3.990 13.059 1.00 97.12 83 ALA A N 1
ATOM 621 C CA . ALA A 1 83 ? 0.744 -2.641 12.736 1.00 97.12 83 ALA A CA 1
ATOM 622 C C . ALA A 1 83 ? 0.390 -2.505 11.245 1.00 97.12 83 ALA A C 1
ATOM 624 O O . ALA A 1 83 ? -0.664 -1.966 10.898 1.00 97.12 83 ALA A O 1
ATOM 625 N N . GLU A 1 84 ? 1.225 -3.049 10.355 1.00 98.00 84 GLU A N 1
ATOM 626 C CA . GLU A 1 84 ? 0.941 -3.078 8.919 1.00 98.00 84 GLU A CA 1
ATOM 627 C C . GLU A 1 84 ? -0.299 -3.919 8.600 1.00 98.00 84 GLU A C 1
ATOM 629 O O . GLU A 1 84 ? -1.146 -3.469 7.828 1.00 98.00 84 GLU A O 1
ATOM 634 N N . LEU A 1 85 ? -0.462 -5.090 9.220 1.00 98.00 85 LEU A N 1
ATOM 635 C CA . LEU A 1 85 ? -1.641 -5.941 9.022 1.00 98.00 85 LEU A CA 1
ATOM 636 C C . LEU A 1 85 ? -2.929 -5.250 9.496 1.00 98.00 85 LEU A C 1
ATOM 638 O O . LEU A 1 85 ? -3.909 -5.193 8.749 1.00 98.00 85 LEU A O 1
ATOM 642 N N . LEU A 1 86 ? -2.921 -4.664 10.697 1.00 97.69 86 LEU A N 1
ATOM 643 C CA . LEU A 1 86 ? -4.062 -3.937 11.267 1.00 97.69 86 LEU A CA 1
ATOM 644 C C . LEU A 1 86 ? -4.413 -2.680 10.470 1.00 97.69 86 LEU A C 1
ATOM 646 O O . LEU A 1 86 ? -5.590 -2.320 10.362 1.00 97.69 86 LEU A O 1
ATOM 650 N N . SER A 1 87 ? -3.424 -2.024 9.853 1.00 97.12 87 SER A N 1
ATOM 651 C CA . SER A 1 87 ? -3.662 -0.882 8.957 1.00 97.12 87 SER A CA 1
ATOM 652 C C . SER A 1 87 ? -4.562 -1.239 7.766 1.00 97.12 87 SER A C 1
ATOM 654 O O . SER A 1 87 ? -5.232 -0.367 7.215 1.00 97.12 87 SER A O 1
ATOM 656 N N . GLN A 1 88 ? -4.622 -2.529 7.416 1.00 97.50 88 GLN A N 1
ATOM 657 C CA . GLN A 1 88 ? -5.381 -3.083 6.296 1.00 97.50 88 GLN A CA 1
ATOM 658 C C . GLN A 1 88 ? -6.646 -3.840 6.730 1.00 97.50 88 GLN A C 1
ATOM 660 O O . GLN A 1 88 ? -7.156 -4.692 5.998 1.00 97.50 88 GLN A O 1
ATOM 665 N N . VAL A 1 89 ? -7.159 -3.524 7.919 1.00 96.94 89 VAL A N 1
ATOM 666 C CA . VAL A 1 89 ? -8.474 -3.956 8.408 1.00 96.94 89 VAL A CA 1
ATOM 667 C C . VAL A 1 89 ? -9.476 -2.826 8.176 1.00 96.94 89 VAL A C 1
ATOM 669 O O . VAL A 1 89 ? -9.284 -1.709 8.674 1.00 96.94 89 VAL A O 1
ATOM 672 N N . SER A 1 90 ? -10.538 -3.106 7.417 1.00 95.75 90 SER A N 1
ATOM 673 C CA . SER A 1 90 ? -11.608 -2.141 7.150 1.00 95.75 90 SER A CA 1
ATOM 674 C C . SER A 1 90 ? -12.460 -1.884 8.400 1.00 95.75 90 SER A C 1
ATOM 676 O O . SER A 1 90 ? -12.440 -2.647 9.369 1.00 95.75 90 SER A O 1
ATOM 678 N N . TYR A 1 91 ? -13.263 -0.816 8.382 1.00 94.50 91 TYR A N 1
ATOM 679 C CA . TYR A 1 91 ? -14.233 -0.579 9.458 1.00 94.50 91 TYR A CA 1
ATOM 680 C C . TYR A 1 91 ? -15.277 -1.705 9.541 1.00 94.50 91 TYR A C 1
ATOM 682 O O . TYR A 1 91 ? -15.733 -2.026 10.636 1.00 94.50 91 TYR A O 1
ATOM 690 N N . VAL A 1 92 ? -15.639 -2.317 8.406 1.00 94.62 92 VAL A N 1
ATOM 691 C CA . VAL A 1 92 ? -16.591 -3.435 8.354 1.00 94.62 92 VAL A CA 1
ATOM 692 C C . VAL A 1 92 ? -15.986 -4.660 9.023 1.00 94.62 92 VAL A C 1
ATOM 694 O O . VAL A 1 92 ? -16.610 -5.225 9.919 1.00 94.62 92 VAL A O 1
ATOM 697 N N . ASP A 1 93 ? -14.760 -5.025 8.650 1.00 96.00 93 ASP A N 1
ATOM 698 C CA . ASP A 1 93 ? -14.057 -6.183 9.207 1.00 96.00 93 ASP A CA 1
ATOM 699 C C . ASP A 1 93 ? -13.863 -6.034 10.724 1.00 96.00 93 ASP A C 1
ATOM 701 O O . ASP A 1 93 ? -14.149 -6.958 11.489 1.00 96.00 93 ASP A O 1
ATOM 705 N N . ALA A 1 94 ? -13.458 -4.842 11.178 1.00 95.88 94 ALA A N 1
ATOM 706 C CA . ALA A 1 94 ? -13.291 -4.545 12.599 1.00 95.88 94 ALA A CA 1
ATOM 707 C C . ALA A 1 94 ? -14.619 -4.655 13.376 1.00 95.88 94 ALA A C 1
ATOM 709 O O . ALA A 1 94 ? -14.663 -5.256 14.452 1.00 95.88 94 ALA A O 1
ATOM 710 N N . LEU A 1 95 ? -15.722 -4.127 12.827 1.00 95.44 95 LEU A N 1
ATOM 711 C CA . LEU A 1 95 ? -17.053 -4.222 13.439 1.00 95.44 95 LEU A CA 1
ATOM 712 C C . LEU A 1 95 ? -17.575 -5.659 13.478 1.00 95.44 95 LEU A C 1
ATOM 714 O O . LEU A 1 95 ? -18.108 -6.081 14.503 1.00 95.44 95 LEU A O 1
ATOM 718 N N . VAL A 1 96 ? -17.422 -6.415 12.388 1.00 95.19 96 VAL A N 1
ATOM 719 C CA . VAL A 1 96 ? -17.803 -7.834 12.323 1.00 95.19 96 VAL A CA 1
ATOM 720 C C . VAL A 1 96 ? -17.071 -8.617 13.408 1.00 95.19 96 VAL A C 1
ATOM 722 O O . VAL A 1 96 ? -17.698 -9.400 14.127 1.00 95.19 96 VAL A O 1
ATOM 725 N N . HIS A 1 97 ? -15.773 -8.366 13.577 1.00 95.31 97 HIS A N 1
ATOM 726 C CA . HIS A 1 97 ? -14.972 -9.035 14.594 1.00 95.31 97 HIS A CA 1
ATOM 727 C C . HIS A 1 97 ? -15.406 -8.658 16.019 1.00 95.31 97 HIS A C 1
ATOM 729 O O . HIS A 1 97 ? -15.654 -9.541 16.842 1.00 95.31 97 HIS A O 1
ATOM 735 N N . LEU A 1 98 ? -15.598 -7.363 16.299 1.00 95.56 98 LEU A N 1
ATOM 736 C CA . LEU A 1 98 ? -16.076 -6.879 17.598 1.00 95.56 98 LEU A CA 1
ATOM 737 C C . LEU A 1 98 ? -17.450 -7.460 17.960 1.00 95.56 98 LEU A C 1
ATOM 739 O O . LEU A 1 98 ? -17.632 -7.987 19.057 1.00 95.56 98 LEU A O 1
ATOM 743 N N . LEU A 1 99 ? -18.417 -7.404 17.042 1.00 95.06 99 LEU A N 1
ATOM 744 C CA . LEU A 1 99 ? -19.769 -7.917 17.277 1.00 95.06 99 LEU A CA 1
ATOM 745 C C . LEU A 1 99 ? -19.768 -9.427 17.526 1.00 95.06 99 LEU A C 1
ATOM 747 O O . LEU A 1 99 ? -20.462 -9.894 18.431 1.00 95.06 99 LEU A O 1
ATOM 751 N N . SER A 1 100 ? -18.959 -10.171 16.769 1.00 93.88 100 SER A N 1
ATOM 752 C CA . SER A 1 100 ? -18.803 -11.619 16.943 1.00 93.88 100 SER A CA 1
ATOM 753 C C . SER A 1 100 ? -18.200 -11.975 18.303 1.00 93.88 100 SER A C 1
ATOM 755 O O . SER A 1 100 ? -18.585 -12.976 18.905 1.00 93.88 100 SER A O 1
ATOM 757 N N . ARG A 1 101 ? -17.290 -11.142 18.822 1.00 92.75 101 ARG A N 1
ATOM 758 C CA . ARG A 1 101 ? -16.661 -11.334 20.136 1.00 92.75 101 ARG A CA 1
ATOM 759 C C . ARG A 1 101 ? -17.599 -11.001 21.296 1.00 92.75 101 ARG A C 1
ATOM 761 O O . ARG A 1 101 ? -17.586 -11.694 22.308 1.00 92.75 101 ARG A O 1
ATOM 768 N N . ILE A 1 102 ? -18.437 -9.974 21.144 1.00 92.50 102 ILE A N 1
ATOM 769 C CA . ILE A 1 102 ? -19.394 -9.548 22.179 1.00 92.50 102 ILE A CA 1
ATOM 770 C C . ILE A 1 102 ? -20.523 -10.573 22.359 1.00 92.50 102 ILE A C 1
ATOM 772 O O . ILE A 1 102 ? -20.993 -10.781 23.480 1.00 92.50 102 ILE A O 1
ATOM 776 N N . ARG A 1 103 ? -20.998 -11.191 21.270 1.00 94.12 103 ARG A N 1
ATOM 777 C CA . ARG A 1 103 ? -22.195 -12.042 21.284 1.00 94.12 103 ARG A CA 1
ATOM 778 C C . ARG A 1 103 ? -22.081 -13.233 20.336 1.00 94.12 103 ARG A C 1
ATOM 780 O O . ARG A 1 103 ? -21.961 -13.077 19.124 1.00 94.12 103 ARG A O 1
ATOM 787 N N . SER A 1 104 ? -22.228 -14.438 20.884 1.00 90.56 104 SER A N 1
ATOM 788 C CA . SER A 1 104 ? -22.145 -15.689 20.119 1.00 90.56 104 SER A CA 1
ATOM 789 C C . SER A 1 104 ? -23.268 -15.858 19.090 1.00 90.56 104 SER A C 1
ATOM 791 O O . SER A 1 104 ? -23.049 -16.468 18.047 1.00 90.56 104 SER A O 1
ATOM 793 N N . ASP A 1 105 ? -24.453 -15.292 19.331 1.00 93.44 105 ASP A N 1
ATOM 794 C CA . ASP A 1 105 ? -25.547 -15.295 18.358 1.00 93.44 105 ASP A CA 1
ATOM 795 C C . ASP A 1 105 ? -25.273 -14.355 17.174 1.00 93.44 105 ASP A C 1
ATOM 797 O O . ASP A 1 105 ? -25.649 -14.670 16.046 1.00 93.44 105 ASP A O 1
ATOM 801 N N . PHE A 1 106 ? -24.546 -13.253 17.392 1.00 92.44 106 PHE A N 1
ATOM 802 C CA . PHE A 1 106 ? -24.044 -12.415 16.298 1.00 92.44 106 PHE A CA 1
ATOM 803 C C . PHE A 1 106 ? -22.969 -13.137 15.496 1.00 92.44 106 PHE A C 1
ATOM 805 O O . PHE A 1 106 ? -23.049 -13.143 14.270 1.00 92.44 106 PHE A O 1
ATOM 812 N N . ALA A 1 107 ? -22.028 -13.809 16.163 1.00 90.31 107 ALA A N 1
ATOM 813 C CA . ALA A 1 107 ? -21.032 -14.633 15.480 1.00 90.31 107 ALA A CA 1
ATOM 814 C C . ALA A 1 107 ? -21.695 -15.705 14.595 1.00 90.31 107 ALA A C 1
ATOM 816 O O . ALA A 1 107 ? -21.298 -15.905 13.448 1.00 90.31 107 ALA A O 1
ATOM 817 N N . GLN A 1 108 ? -22.753 -16.357 15.091 1.00 92.12 108 GLN A N 1
ATOM 818 C CA . GLN A 1 108 ? -23.505 -17.344 14.317 1.00 92.12 108 GLN A CA 1
ATOM 819 C C . GLN A 1 108 ? -24.244 -16.719 13.124 1.00 92.12 108 GLN A C 1
ATOM 821 O O . GLN A 1 108 ? -24.270 -17.316 12.049 1.00 92.12 108 GLN A O 1
ATOM 826 N N . ALA A 1 109 ? -24.852 -15.545 13.307 1.00 92.44 109 ALA A N 1
ATOM 827 C CA . ALA A 1 109 ? -25.609 -14.866 12.257 1.00 92.44 109 ALA A CA 1
ATOM 828 C C . ALA A 1 109 ? -24.712 -14.291 11.148 1.00 92.44 109 ALA A C 1
ATOM 830 O O . ALA A 1 109 ? -25.082 -14.349 9.977 1.00 92.44 109 ALA A O 1
ATOM 831 N N . LEU A 1 110 ? -23.549 -13.743 11.511 1.00 89.38 110 LEU A N 1
ATOM 832 C CA . LEU A 1 110 ? -22.565 -13.202 10.569 1.00 89.38 110 LEU A CA 1
ATOM 833 C C . LEU A 1 110 ? -21.807 -14.322 9.843 1.00 89.38 110 LEU A C 1
ATOM 835 O O . LEU A 1 110 ? -21.500 -14.192 8.659 1.00 89.38 110 LEU A O 1
ATOM 839 N N . GLY A 1 111 ? -21.551 -15.441 10.528 1.00 87.75 111 GLY A N 1
ATOM 840 C CA . GLY A 1 111 ? -20.832 -16.580 9.970 1.00 87.75 111 GLY A CA 1
ATOM 841 C C . GLY A 1 111 ? -19.378 -16.251 9.624 1.00 87.75 111 GLY A C 1
ATOM 842 O O . GLY A 1 111 ? -18.756 -15.369 10.213 1.00 87.75 111 GLY A O 1
ATOM 843 N N . VAL A 1 112 ? -18.815 -16.989 8.663 1.00 83.81 112 VAL A N 1
ATOM 844 C CA . VAL A 1 112 ? -17.462 -16.726 8.157 1.00 83.81 112 VAL A CA 1
ATOM 845 C C . VAL A 1 112 ? -17.544 -15.654 7.078 1.00 83.81 112 VAL A C 1
ATOM 847 O O . VAL A 1 112 ? -17.899 -15.940 5.933 1.00 83.81 112 VAL A O 1
ATOM 850 N N . VAL A 1 113 ? -17.208 -14.422 7.451 1.00 86.50 113 VAL A N 1
ATOM 851 C CA . VAL A 1 113 ? -17.106 -13.295 6.521 1.00 86.50 113 VAL A CA 1
ATOM 852 C C . VAL A 1 113 ? -15.652 -13.188 6.048 1.00 86.50 113 VAL A C 1
ATOM 854 O O . VAL A 1 113 ? -14.759 -13.059 6.888 1.00 86.50 113 VAL A O 1
ATOM 857 N N . PRO A 1 114 ? -15.371 -13.288 4.736 1.00 90.25 114 PRO A N 1
ATOM 858 C CA . PRO A 1 114 ? -14.026 -13.050 4.231 1.00 90.25 114 PRO A CA 1
ATOM 859 C C . PRO A 1 114 ? -13.651 -11.578 4.423 1.00 90.25 114 PRO A C 1
ATOM 861 O O . PRO A 1 114 ? -14.481 -10.701 4.191 1.00 90.25 114 PRO A O 1
ATOM 864 N N . MET A 1 115 ? -12.396 -11.329 4.801 1.00 93.38 115 MET A N 1
ATOM 865 C CA . MET A 1 115 ? -11.861 -9.971 4.921 1.00 93.38 115 MET A CA 1
ATOM 866 C C . MET A 1 115 ? -11.973 -9.229 3.592 1.00 93.38 115 MET A C 1
ATOM 868 O O . MET A 1 115 ? -11.799 -9.827 2.521 1.00 93.38 115 MET A O 1
ATOM 872 N N . GLU A 1 116 ? -12.182 -7.917 3.662 1.00 95.31 116 GLU A N 1
ATOM 873 C CA . GLU A 1 116 ? -12.165 -7.071 2.476 1.00 95.31 116 GLU A CA 1
ATOM 874 C C . GLU A 1 116 ? -10.817 -7.182 1.737 1.00 95.31 116 GLU A C 1
ATOM 876 O O . GLU A 1 116 ? -9.736 -7.292 2.337 1.00 95.31 116 GLU A O 1
ATOM 881 N N . ALA A 1 117 ? -10.872 -7.196 0.404 1.00 95.56 117 ALA A N 1
ATOM 882 C CA . ALA A 1 117 ? -9.678 -7.266 -0.425 1.00 95.56 117 ALA A CA 1
ATOM 883 C C . ALA A 1 117 ? -8.906 -5.939 -0.379 1.00 95.56 117 ALA A C 1
ATOM 885 O O . ALA A 1 117 ? -9.494 -4.864 -0.415 1.00 95.56 117 ALA A O 1
ATOM 886 N N . ILE A 1 118 ? -7.575 -6.018 -0.346 1.00 96.25 118 ILE A N 1
ATOM 887 C CA . ILE A 1 118 ? -6.707 -4.839 -0.440 1.00 96.25 118 ILE A CA 1
ATOM 888 C C . ILE A 1 118 ? -6.605 -4.419 -1.921 1.00 96.25 118 ILE A C 1
ATOM 890 O O . ILE A 1 118 ? -6.451 -5.291 -2.783 1.00 96.25 118 ILE A O 1
ATOM 894 N N . PRO A 1 119 ? -6.651 -3.113 -2.244 1.00 95.94 119 PRO A N 1
ATOM 895 C CA . PRO A 1 119 ? -6.699 -1.974 -1.326 1.00 95.94 119 PRO A CA 1
ATOM 896 C C . PRO A 1 119 ? -8.109 -1.675 -0.808 1.00 95.94 119 PRO A C 1
ATOM 898 O O . PRO A 1 119 ? -9.046 -1.546 -1.591 1.00 95.94 119 PRO A O 1
ATOM 901 N N . ILE A 1 120 ? -8.218 -1.493 0.509 1.00 94.31 120 ILE A N 1
ATOM 902 C CA . ILE A 1 120 ? -9.394 -0.890 1.152 1.00 94.31 120 ILE A CA 1
ATOM 903 C C . ILE A 1 120 ? -9.382 0.635 0.974 1.00 94.31 120 ILE A C 1
ATOM 905 O O . ILE A 1 120 ? -8.356 1.218 0.599 1.00 94.31 120 ILE A O 1
ATOM 909 N N . ASP A 1 121 ? -10.488 1.303 1.290 1.00 90.06 121 ASP A N 1
ATOM 910 C CA . ASP A 1 121 ? -10.533 2.768 1.325 1.00 90.06 121 ASP A CA 1
ATOM 911 C C . ASP A 1 121 ? -9.435 3.333 2.244 1.00 90.06 121 ASP A C 1
ATOM 913 O O . ASP A 1 121 ? -9.261 2.909 3.389 1.00 90.06 121 ASP A O 1
ATOM 917 N N . ASP A 1 122 ? -8.655 4.273 1.701 1.00 91.12 122 ASP A N 1
ATOM 918 C CA . ASP A 1 122 ? -7.512 4.917 2.363 1.00 91.12 122 ASP A CA 1
ATOM 919 C C . ASP A 1 122 ? -6.416 3.967 2.881 1.00 91.12 122 ASP A C 1
ATOM 921 O O . ASP A 1 122 ? -5.583 4.354 3.705 1.00 91.12 122 ASP A O 1
ATOM 925 N N . SER A 1 123 ? -6.362 2.753 2.326 1.00 95.75 123 SER A N 1
ATOM 926 C CA . SER A 1 123 ? -5.337 1.727 2.544 1.00 95.75 123 SER A CA 1
ATOM 927 C C . SER A 1 123 ? -3.915 2.290 2.629 1.00 95.75 123 SER A C 1
ATOM 929 O O . SER A 1 123 ? -3.201 2.013 3.597 1.00 95.75 123 SER A O 1
ATOM 931 N N . VAL A 1 124 ? -3.522 3.146 1.679 1.00 97.38 124 VAL A N 1
ATOM 932 C CA . VAL A 1 124 ? -2.182 3.754 1.646 1.00 97.38 124 VAL A CA 1
ATOM 933 C C . VAL A 1 124 ? -1.963 4.712 2.818 1.00 97.38 124 VAL A C 1
ATOM 935 O O . VAL A 1 124 ? -0.885 4.733 3.413 1.00 97.38 124 VAL A O 1
ATOM 938 N N . ARG A 1 125 ? -2.968 5.527 3.162 1.00 95.94 125 ARG A N 1
ATOM 939 C CA . ARG A 1 125 ? -2.853 6.489 4.267 1.00 95.94 125 ARG A CA 1
ATOM 940 C C . ARG A 1 125 ? -2.757 5.756 5.601 1.00 95.94 125 ARG A C 1
ATOM 942 O O . ARG A 1 125 ? -1.870 6.088 6.379 1.00 95.94 125 ARG A O 1
ATOM 949 N N . ASN A 1 126 ? -3.614 4.758 5.810 1.00 95.69 126 ASN A N 1
ATOM 950 C CA . ASN A 1 126 ? -3.623 3.937 7.018 1.00 95.69 126 ASN A CA 1
ATOM 951 C C . ASN A 1 126 ? -2.284 3.225 7.210 1.00 95.69 126 ASN A C 1
ATOM 953 O O . ASN A 1 126 ? -1.764 3.197 8.321 1.00 95.69 126 ASN A O 1
ATOM 957 N N . TRP A 1 127 ? -1.708 2.686 6.131 1.00 98.06 127 TRP A N 1
ATOM 958 C CA . TRP A 1 127 ? -0.390 2.060 6.181 1.00 98.06 127 TRP A CA 1
ATOM 959 C C . TRP A 1 127 ? 0.697 3.056 6.574 1.00 98.06 127 TRP A C 1
ATOM 961 O O . TRP A 1 127 ? 1.422 2.793 7.525 1.00 98.06 127 TRP A O 1
ATOM 971 N N . LEU A 1 128 ? 0.770 4.219 5.912 1.00 97.94 128 LEU A N 1
ATOM 972 C CA . LEU A 1 128 ? 1.759 5.248 6.251 1.00 97.94 128 LEU A CA 1
ATOM 973 C C . LEU A 1 128 ? 1.648 5.709 7.706 1.00 97.94 128 LEU A C 1
ATOM 975 O O . LEU A 1 128 ? 2.678 5.915 8.331 1.00 97.94 128 LEU A O 1
ATOM 979 N N . ASP A 1 129 ? 0.432 5.873 8.230 1.00 96.38 129 ASP A N 1
ATOM 980 C CA . ASP A 1 129 ? 0.215 6.240 9.635 1.00 96.38 129 ASP A CA 1
ATOM 981 C C . ASP A 1 129 ? 0.651 5.126 10.595 1.00 96.38 129 ASP A C 1
ATOM 983 O O . ASP A 1 129 ? 1.238 5.411 11.634 1.00 96.38 129 ASP A O 1
ATOM 987 N N . ALA A 1 130 ? 0.405 3.862 10.241 1.00 96.88 130 ALA A N 1
ATOM 988 C CA . ALA A 1 130 ? 0.760 2.713 11.070 1.00 96.88 130 ALA A CA 1
ATOM 989 C C . ALA A 1 130 ? 2.272 2.459 11.152 1.00 96.88 130 ALA A C 1
ATOM 991 O O . ALA A 1 130 ? 2.744 1.937 12.160 1.00 96.88 130 ALA A O 1
ATOM 992 N N . ILE A 1 131 ? 3.024 2.813 10.106 1.00 97.69 131 ILE A N 1
ATOM 993 C CA . ILE A 1 131 ? 4.478 2.615 10.062 1.00 97.69 131 ILE A CA 1
ATOM 994 C C . ILE A 1 131 ? 5.275 3.877 10.408 1.00 97.69 131 ILE A C 1
ATOM 996 O O . ILE A 1 131 ? 6.498 3.820 10.378 1.00 97.69 131 ILE A O 1
ATOM 1000 N N . ASP A 1 132 ? 4.633 5.021 10.675 1.00 97.50 132 ASP A N 1
ATOM 1001 C CA . ASP A 1 132 ? 5.331 6.299 10.862 1.00 97.50 132 ASP A CA 1
ATOM 1002 C C . ASP A 1 132 ? 6.159 6.302 12.164 1.00 97.50 132 ASP A C 1
ATOM 1004 O O . ASP A 1 132 ? 5.577 6.372 13.250 1.00 97.50 132 ASP A O 1
ATOM 1008 N N . PRO A 1 133 ? 7.509 6.314 12.109 1.00 95.06 133 PRO A N 1
ATOM 1009 C CA . PRO A 1 133 ? 8.325 6.513 13.309 1.00 95.06 133 PRO A CA 1
ATOM 1010 C C . PRO A 1 133 ? 8.333 7.986 13.769 1.00 95.06 133 PRO A C 1
ATOM 1012 O O . PRO A 1 133 ? 8.933 8.320 14.792 1.00 95.06 133 PRO A O 1
ATOM 1015 N N . GLY A 1 134 ? 7.701 8.877 13.000 1.00 95.69 134 GLY A N 1
ATOM 1016 C CA . GLY A 1 134 ? 7.654 10.320 13.170 1.00 95.69 134 GLY A CA 1
ATOM 1017 C C . GLY A 1 134 ? 8.118 11.034 11.899 1.00 95.69 134 GLY A C 1
ATOM 1018 O O . GLY A 1 134 ? 9.305 11.043 11.574 1.00 95.69 134 GLY A O 1
ATOM 1019 N N . GLY A 1 135 ? 7.196 11.700 11.199 1.00 95.56 135 GLY A N 1
ATOM 1020 C CA . GLY A 1 135 ? 7.532 12.577 10.073 1.00 95.56 135 GLY A CA 1
ATOM 1021 C C . GLY A 1 135 ? 7.713 11.869 8.726 1.00 95.56 135 GLY A C 1
ATOM 1022 O O . GLY A 1 135 ? 8.280 12.465 7.805 1.00 95.56 135 GLY A O 1
ATOM 1023 N N . ILE A 1 136 ? 7.191 10.650 8.550 1.00 97.62 136 ILE A N 1
ATOM 1024 C CA . ILE A 1 136 ? 7.347 9.861 7.314 1.00 97.62 136 ILE A CA 1
ATOM 1025 C C . ILE A 1 136 ? 6.922 10.621 6.052 1.00 97.62 136 ILE A C 1
ATOM 1027 O O . ILE A 1 136 ? 7.592 10.563 5.026 1.00 97.62 136 ILE A O 1
ATOM 1031 N N . ARG A 1 137 ? 5.844 11.412 6.110 1.00 97.00 137 ARG A N 1
ATOM 1032 C CA . ARG A 1 137 ? 5.354 12.183 4.950 1.00 97.00 137 ARG A CA 1
ATOM 1033 C C . ARG A 1 137 ? 6.314 13.291 4.524 1.00 97.00 137 ARG A C 1
ATOM 1035 O O . ARG A 1 137 ? 6.455 13.556 3.327 1.00 97.00 137 ARG A O 1
ATOM 1042 N N . GLN A 1 138 ? 6.964 13.931 5.494 1.00 96.81 138 GLN A N 1
ATOM 1043 C CA . GLN A 1 138 ? 8.007 14.913 5.226 1.00 96.81 138 GLN A CA 1
ATOM 1044 C C . GLN A 1 138 ? 9.217 14.211 4.606 1.00 96.81 138 GLN A C 1
ATOM 1046 O O . GLN A 1 138 ? 9.675 14.630 3.545 1.00 96.81 138 GLN A O 1
ATOM 1051 N N . HIS A 1 139 ? 9.641 13.087 5.189 1.00 97.62 139 HIS A N 1
ATOM 1052 C CA . HIS A 1 139 ? 10.756 12.296 4.680 1.00 97.62 139 HIS A CA 1
ATOM 1053 C C . HIS A 1 139 ? 10.538 11.842 3.227 1.00 97.62 139 HIS A C 1
ATOM 1055 O O . HIS A 1 139 ? 11.414 12.051 2.388 1.00 97.62 139 HIS A O 1
ATOM 1061 N N . ILE A 1 140 ? 9.352 11.309 2.901 1.00 96.94 140 ILE A N 1
ATOM 1062 C CA . ILE A 1 140 ? 8.962 10.920 1.534 1.00 96.94 140 ILE A CA 1
ATOM 1063 C C . ILE A 1 140 ? 9.026 12.115 0.580 1.00 96.94 140 ILE A C 1
ATOM 1065 O O . ILE A 1 140 ? 9.503 11.976 -0.542 1.00 96.94 140 ILE A O 1
ATOM 1069 N N . SER A 1 141 ? 8.539 13.286 0.996 1.00 95.81 141 SER A N 1
ATOM 1070 C CA . SER A 1 141 ? 8.538 14.476 0.135 1.00 95.81 141 SER A CA 1
ATOM 1071 C C . SER A 1 141 ? 9.965 14.944 -0.170 1.00 95.81 141 SER A C 1
ATOM 1073 O O . SER A 1 141 ? 10.299 15.210 -1.325 1.00 95.81 141 SER A O 1
ATOM 1075 N N . GLU A 1 142 ? 10.822 14.985 0.853 1.00 96.31 142 GLU A N 1
ATOM 1076 C CA . GLU A 1 142 ? 12.222 15.407 0.74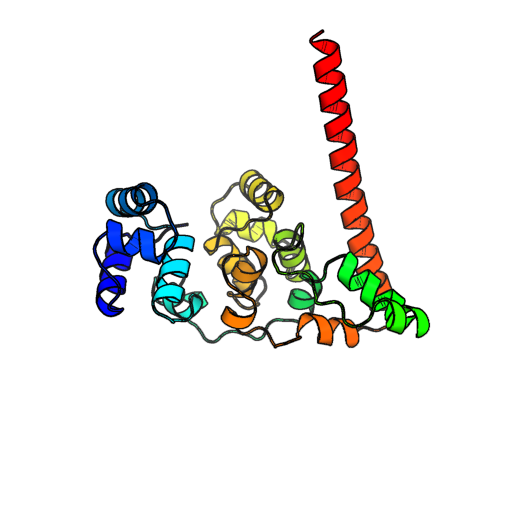8 1.00 96.31 142 GLU A CA 1
ATOM 1077 C C . GLU A 1 142 ? 13.062 14.427 -0.082 1.00 96.31 142 GLU A C 1
ATOM 1079 O O . GLU A 1 142 ? 13.747 14.842 -1.016 1.00 96.31 142 GLU A O 1
ATOM 1084 N N . HIS A 1 143 ? 12.977 13.128 0.210 1.00 95.94 143 HIS A N 1
ATOM 1085 C CA . HIS A 1 143 ? 13.825 12.105 -0.414 1.00 95.94 143 HIS A CA 1
ATOM 1086 C C . HIS A 1 143 ? 13.248 11.580 -1.731 1.00 95.94 143 HIS A C 1
ATOM 1088 O O . HIS A 1 143 ? 13.991 11.127 -2.597 1.00 95.94 143 HIS A O 1
ATOM 1094 N N . GLY A 1 144 ? 11.932 11.682 -1.915 1.00 93.81 144 GLY A N 1
ATOM 1095 C CA . GLY A 1 144 ? 11.251 11.364 -3.168 1.00 93.81 144 GLY A CA 1
ATOM 1096 C C . GLY A 1 144 ? 11.265 12.503 -4.186 1.00 93.81 144 GLY A C 1
ATOM 1097 O O . GLY A 1 144 ? 10.819 12.314 -5.316 1.00 93.81 144 GLY A O 1
ATOM 1098 N N . GLY A 1 145 ? 11.740 13.695 -3.803 1.00 94.06 145 GLY A N 1
ATOM 1099 C CA . GLY A 1 145 ? 11.803 14.858 -4.689 1.00 94.06 145 GLY A CA 1
ATOM 1100 C C . GLY A 1 145 ? 10.428 15.336 -5.166 1.00 94.06 145 GLY A C 1
ATOM 1101 O O . GLY A 1 145 ? 10.308 15.867 -6.273 1.00 94.06 145 GLY A O 1
ATOM 1102 N N . ILE A 1 146 ? 9.382 15.136 -4.359 1.00 95.44 146 ILE A N 1
ATOM 1103 C CA . ILE A 1 146 ? 8.017 15.553 -4.687 1.00 95.44 146 ILE A CA 1
ATOM 1104 C C . ILE A 1 146 ? 7.517 16.622 -3.722 1.00 95.44 146 ILE A C 1
ATOM 1106 O O . ILE A 1 146 ? 7.791 16.6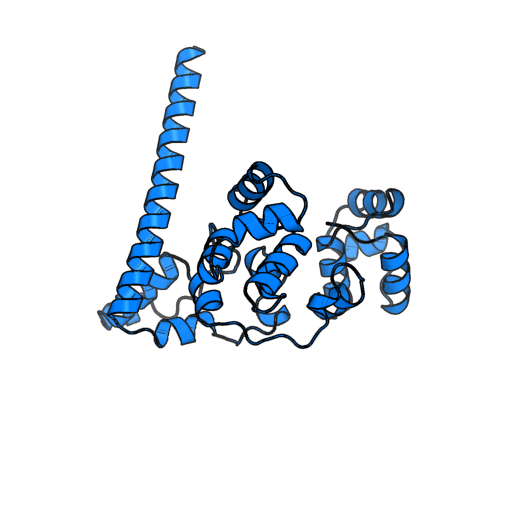06 -2.527 1.00 95.44 146 ILE A O 1
ATOM 1110 N N . ALA A 1 147 ? 6.719 17.552 -4.243 1.00 95.81 147 ALA A N 1
ATOM 1111 C CA . ALA A 1 147 ? 6.047 18.524 -3.396 1.00 95.81 147 ALA A CA 1
ATOM 1112 C C . ALA A 1 147 ? 5.041 17.822 -2.454 1.00 95.81 147 ALA A C 1
ATOM 1114 O O . ALA A 1 147 ? 4.334 16.912 -2.904 1.00 95.81 147 ALA A O 1
ATOM 1115 N N . PRO A 1 148 ? 4.866 18.294 -1.204 1.00 94.94 148 PRO A N 1
ATOM 1116 C CA . PRO A 1 148 ? 3.871 17.744 -0.277 1.00 94.94 148 PRO A CA 1
ATOM 1117 C C . PRO A 1 148 ? 2.436 17.735 -0.829 1.00 94.94 148 PRO A C 1
ATOM 1119 O O . PRO A 1 148 ? 1.638 16.857 -0.498 1.00 94.94 148 PRO A O 1
ATOM 1122 N N . SER A 1 149 ? 2.099 18.685 -1.709 1.00 95.31 149 SER A N 1
ATOM 1123 C CA . SER A 1 149 ? 0.806 18.732 -2.403 1.00 95.31 149 SER A CA 1
ATOM 1124 C C . SER A 1 149 ? 0.613 17.571 -3.383 1.00 95.31 149 SER A C 1
ATOM 1126 O O . SER A 1 149 ? -0.492 17.048 -3.488 1.00 95.31 149 SER A O 1
ATOM 1128 N N . ASN A 1 150 ? 1.678 17.125 -4.056 1.00 96.25 150 ASN A N 1
ATOM 1129 C CA . ASN A 1 150 ? 1.641 15.964 -4.944 1.00 96.25 150 ASN A CA 1
ATOM 1130 C C . ASN A 1 150 ? 1.479 14.666 -4.139 1.00 96.25 150 ASN A C 1
ATOM 1132 O O . ASN A 1 150 ? 0.647 13.833 -4.485 1.00 96.25 150 ASN A O 1
ATOM 1136 N N . LEU A 1 151 ? 2.201 14.527 -3.018 1.00 96.06 151 LEU A N 1
ATOM 1137 C CA . LEU A 1 151 ? 1.998 13.397 -2.104 1.00 96.06 151 LEU A CA 1
ATOM 1138 C C . LEU A 1 151 ? 0.548 13.367 -1.607 1.00 96.06 151 LEU A C 1
ATOM 1140 O O . LEU A 1 151 ? -0.115 12.339 -1.679 1.00 96.06 151 LEU A O 1
ATOM 1144 N N . SER A 1 152 ? 0.029 14.516 -1.172 1.00 95.19 152 SER A N 1
ATOM 1145 C CA . SER A 1 152 ? -1.357 14.641 -0.711 1.00 95.19 152 SER A CA 1
ATOM 1146 C C . SER A 1 152 ? -2.370 14.241 -1.789 1.00 95.19 152 SER A C 1
ATOM 1148 O O . SER A 1 152 ? -3.350 13.571 -1.470 1.00 95.19 152 SER A O 1
ATOM 1150 N N . ALA A 1 153 ? -2.125 14.606 -3.052 1.00 95.94 153 ALA A N 1
ATOM 1151 C CA . ALA A 1 153 ? -2.967 14.214 -4.181 1.00 95.94 153 ALA A CA 1
ATOM 1152 C C . ALA A 1 153 ? -2.941 12.695 -4.420 1.00 95.94 153 ALA A C 1
ATOM 1154 O O . ALA A 1 153 ? -4.001 12.088 -4.536 1.00 95.94 153 ALA A O 1
ATOM 1155 N N . GLN A 1 154 ? -1.763 12.060 -4.401 1.00 95.44 154 GLN A N 1
ATOM 1156 C CA . GLN A 1 154 ? -1.661 10.598 -4.524 1.00 95.44 154 GLN A CA 1
ATOM 1157 C C . GLN A 1 154 ? -2.408 9.874 -3.395 1.00 95.44 154 GLN A C 1
ATOM 1159 O O . GLN A 1 154 ? -3.179 8.951 -3.653 1.00 95.44 154 GLN A O 1
ATOM 1164 N N . LEU A 1 155 ? -2.256 10.344 -2.151 1.00 95.00 155 LEU A N 1
ATOM 1165 C CA . LEU A 1 155 ? -2.967 9.775 -1.004 1.00 95.00 155 LEU A CA 1
ATOM 1166 C C . LEU A 1 155 ? -4.484 9.978 -1.091 1.00 95.00 155 LEU A C 1
ATOM 1168 O O . LEU A 1 155 ? -5.230 9.155 -0.574 1.00 95.00 155 LEU A O 1
ATOM 1172 N N . ALA A 1 156 ? -4.957 11.066 -1.701 1.00 91.94 156 ALA A N 1
ATOM 1173 C CA . ALA A 1 156 ? -6.384 11.274 -1.943 1.00 91.94 156 ALA A CA 1
ATOM 1174 C C . ALA A 1 156 ? -6.949 10.296 -2.989 1.00 91.94 156 ALA A C 1
ATOM 1176 O O . ALA A 1 156 ? -8.131 9.977 -2.945 1.00 91.94 156 ALA A O 1
ATOM 1177 N N . GLU A 1 157 ? -6.108 9.793 -3.894 1.00 93.56 157 GLU A N 1
ATOM 1178 C CA . GLU A 1 157 ? -6.460 8.778 -4.894 1.00 93.56 157 GLU A CA 1
ATOM 1179 C C . GLU A 1 157 ? -6.199 7.336 -4.418 1.00 93.56 157 GLU A C 1
ATOM 1181 O O . GLU A 1 157 ? -6.295 6.407 -5.223 1.00 93.56 157 GLU A O 1
ATOM 1186 N N . ASN A 1 158 ? -5.857 7.149 -3.135 1.00 94.44 158 ASN A N 1
ATOM 1187 C CA . ASN A 1 158 ? -5.452 5.873 -2.534 1.00 94.44 158 ASN A CA 1
ATOM 1188 C C . ASN A 1 158 ? -4.313 5.182 -3.305 1.00 94.44 158 ASN A C 1
ATOM 1190 O O . ASN A 1 158 ? -4.353 3.988 -3.601 1.00 94.44 158 ASN A O 1
ATOM 1194 N N . ARG A 1 159 ? -3.305 5.966 -3.699 1.00 94.62 159 ARG A N 1
ATOM 1195 C CA . ARG A 1 159 ? -2.147 5.503 -4.470 1.00 94.62 159 ARG A CA 1
ATOM 1196 C C . ARG A 1 159 ? -0.854 5.971 -3.828 1.00 94.62 159 ARG A C 1
ATOM 1198 O O . ARG A 1 159 ? -0.800 7.038 -3.219 1.00 94.62 159 ARG A O 1
ATOM 1205 N N . LEU A 1 160 ? 0.205 5.201 -4.046 1.00 95.62 160 LEU A N 1
ATOM 1206 C CA . LEU A 1 160 ? 1.572 5.621 -3.786 1.00 95.62 160 LEU A CA 1
ATOM 1207 C C . LEU A 1 160 ? 2.486 5.099 -4.890 1.00 95.62 160 LEU A C 1
ATOM 1209 O O . LEU A 1 160 ? 2.382 3.951 -5.323 1.00 95.62 160 LEU A O 1
ATOM 1213 N N . ASP A 1 161 ? 3.384 5.955 -5.365 1.00 94.56 161 ASP A N 1
ATOM 1214 C CA . ASP A 1 161 ? 4.463 5.531 -6.255 1.00 94.56 161 ASP A CA 1
ATOM 1215 C C . ASP A 1 161 ? 5.319 4.439 -5.566 1.00 94.56 161 ASP A C 1
ATOM 1217 O O . ASP A 1 161 ? 5.673 4.601 -4.396 1.00 94.56 161 ASP A O 1
ATOM 1221 N N . PRO A 1 162 ? 5.660 3.318 -6.235 1.00 95.19 162 PRO A N 1
ATOM 1222 C CA . PRO A 1 162 ? 6.529 2.281 -5.688 1.00 95.19 162 PRO A CA 1
ATOM 1223 C C . PRO A 1 162 ? 7.867 2.807 -5.174 1.00 95.19 162 PRO A C 1
ATOM 1225 O O . PRO A 1 162 ? 8.344 2.320 -4.157 1.00 95.19 162 PRO A O 1
ATOM 1228 N N . GLU A 1 163 ? 8.462 3.813 -5.820 1.00 94.69 163 GLU A N 1
ATOM 1229 C CA . GLU A 1 163 ? 9.720 4.409 -5.346 1.00 94.69 163 GLU A CA 1
ATOM 1230 C C . GLU A 1 163 ? 9.495 5.119 -4.004 1.00 94.69 163 GLU A C 1
ATOM 1232 O O . GLU A 1 163 ? 10.252 4.922 -3.057 1.00 94.69 163 GLU A O 1
ATOM 1237 N N . LEU A 1 164 ? 8.390 5.859 -3.874 1.00 96.62 164 LEU A N 1
ATOM 1238 C CA . LEU A 1 164 ? 8.003 6.507 -2.616 1.00 96.62 164 LEU A CA 1
ATOM 1239 C C . LEU A 1 164 ? 7.629 5.486 -1.535 1.00 96.62 164 LEU A C 1
ATOM 1241 O O . LEU A 1 164 ? 7.910 5.706 -0.361 1.00 96.62 164 LEU A O 1
ATOM 1245 N N . SER A 1 165 ? 7.031 4.363 -1.931 1.00 96.44 165 SER A N 1
ATOM 1246 C CA . SER A 1 165 ? 6.717 3.241 -1.042 1.00 96.44 165 SER A CA 1
ATOM 1247 C C . SER A 1 165 ? 7.985 2.605 -0.471 1.00 96.44 165 SER A C 1
ATOM 1249 O O . SER A 1 165 ? 8.042 2.313 0.722 1.00 96.44 165 SER A O 1
ATOM 1251 N N . ILE A 1 166 ? 9.021 2.431 -1.297 1.00 96.00 166 ILE A N 1
ATOM 1252 C CA . ILE A 1 166 ? 10.329 1.921 -0.865 1.00 96.00 166 ILE A CA 1
ATOM 1253 C C . ILE A 1 166 ? 11.002 2.920 0.080 1.00 96.00 166 ILE A C 1
ATOM 1255 O O . ILE A 1 166 ? 11.481 2.517 1.137 1.00 96.00 166 ILE A O 1
ATOM 1259 N N . ILE A 1 167 ? 10.982 4.218 -0.248 1.00 96.81 167 ILE A N 1
ATOM 1260 C CA . ILE A 1 167 ? 11.518 5.280 0.622 1.00 96.81 167 ILE A CA 1
ATOM 1261 C C . ILE A 1 167 ? 10.824 5.263 1.989 1.00 96.81 167 ILE A C 1
ATOM 1263 O O . ILE A 1 167 ? 11.493 5.259 3.020 1.00 96.81 167 ILE A O 1
ATOM 1267 N N . ALA A 1 168 ? 9.490 5.202 2.003 1.00 97.38 168 ALA A N 1
ATOM 1268 C CA . ALA A 1 168 ? 8.696 5.123 3.226 1.00 97.38 168 ALA A CA 1
ATOM 1269 C C . ALA A 1 168 ? 9.063 3.887 4.061 1.00 97.38 168 ALA A C 1
ATOM 1271 O O . ALA A 1 168 ? 9.319 3.996 5.257 1.00 97.38 168 ALA A O 1
ATOM 1272 N N . SER A 1 169 ? 9.145 2.724 3.409 1.00 96.56 169 SER A N 1
ATOM 1273 C CA . SER A 1 169 ? 9.449 1.453 4.073 1.00 96.56 169 SER A CA 1
ATOM 1274 C C . SER A 1 169 ? 10.851 1.449 4.677 1.00 96.56 169 SER A C 1
ATOM 1276 O O . SER A 1 169 ? 11.034 1.014 5.810 1.00 96.56 169 SER A O 1
ATOM 1278 N N . HIS A 1 170 ? 11.837 1.984 3.950 1.00 95.62 170 HIS A N 1
ATOM 1279 C CA . HIS A 1 170 ? 13.210 2.092 4.433 1.00 95.62 170 HIS A CA 1
ATOM 1280 C C . HIS A 1 170 ? 13.315 3.023 5.645 1.00 95.62 170 HIS A C 1
ATOM 1282 O O . HIS A 1 170 ? 13.964 2.671 6.626 1.00 95.62 170 HIS A O 1
ATOM 1288 N N . PHE A 1 171 ? 12.638 4.174 5.605 1.00 97.25 171 PHE A N 1
ATOM 1289 C CA . PHE A 1 171 ? 12.601 5.115 6.726 1.00 97.25 171 PHE A CA 1
ATOM 1290 C C . PHE A 1 171 ? 11.954 4.516 7.981 1.00 97.25 171 PHE A C 1
ATOM 1292 O O . PHE A 1 171 ? 12.444 4.728 9.087 1.00 97.25 171 PHE A O 1
ATOM 1299 N N . ALA A 1 172 ? 10.881 3.743 7.806 1.00 96.94 172 ALA A N 1
ATOM 1300 C CA . ALA A 1 172 ? 10.164 3.078 8.891 1.00 96.94 172 ALA A CA 1
ATOM 1301 C C . ALA A 1 172 ? 10.814 1.765 9.369 1.00 96.94 172 ALA A C 1
ATOM 1303 O O . ALA A 1 172 ? 10.408 1.219 10.392 1.00 96.94 172 ALA A O 1
ATOM 1304 N N . GLY A 1 173 ? 11.804 1.234 8.645 1.00 95.12 173 GLY A N 1
ATOM 1305 C CA . GLY A 1 173 ? 12.424 -0.055 8.964 1.00 95.12 173 GLY A CA 1
ATOM 1306 C C . GLY A 1 173 ? 11.511 -1.267 8.730 1.00 95.12 173 GLY A C 1
ATOM 1307 O O . GLY A 1 173 ? 11.693 -2.294 9.380 1.00 95.12 173 GLY A O 1
ATOM 1308 N N . VAL A 1 174 ? 10.544 -1.160 7.813 1.00 95.75 174 VAL A N 1
ATOM 1309 C CA . VAL A 1 174 ? 9.606 -2.240 7.451 1.00 95.75 174 VAL A CA 1
ATOM 1310 C C . VAL A 1 174 ? 9.907 -2.813 6.064 1.00 95.75 174 VAL A C 1
ATOM 1312 O O . VAL A 1 174 ? 10.751 -2.313 5.314 1.00 95.75 174 VAL A O 1
ATOM 1315 N N . SER A 1 175 ? 9.209 -3.889 5.697 1.00 92.94 175 SER A N 1
ATOM 1316 C CA . SER A 1 175 ? 9.361 -4.523 4.387 1.00 92.94 175 SER A CA 1
ATOM 1317 C C . SER A 1 175 ? 8.983 -3.579 3.244 1.00 92.94 175 SER A C 1
ATOM 1319 O O . SER A 1 175 ? 7.891 -3.017 3.216 1.00 92.94 175 SER A O 1
ATOM 1321 N N . SER A 1 176 ? 9.841 -3.484 2.224 1.00 94.62 176 SER A N 1
ATOM 1322 C CA . SER A 1 176 ? 9.569 -2.680 1.018 1.00 94.62 176 SER A CA 1
ATOM 1323 C C . SER A 1 176 ? 8.407 -3.211 0.165 1.00 94.62 176 SER A C 1
ATOM 1325 O O . SER A 1 176 ? 7.955 -2.533 -0.757 1.00 94.62 176 SER A O 1
ATOM 1327 N N . ALA A 1 177 ? 7.911 -4.418 0.454 1.00 95.56 177 ALA A N 1
ATOM 1328 C CA . ALA A 1 177 ? 6.808 -5.037 -0.273 1.00 95.56 177 ALA A CA 1
ATOM 1329 C C . ALA A 1 177 ? 5.432 -4.466 0.111 1.00 95.56 177 ALA A C 1
ATOM 1331 O O . ALA A 1 177 ? 4.563 -4.339 -0.754 1.00 95.56 177 ALA A O 1
ATOM 1332 N N . SER A 1 178 ? 5.227 -4.106 1.383 1.00 96.31 178 SER A N 1
ATOM 1333 C CA . SER A 1 178 ? 3.910 -3.736 1.919 1.00 96.31 178 SER A CA 1
ATOM 1334 C C . SER A 1 178 ? 3.306 -2.525 1.217 1.00 96.31 178 SER A C 1
ATOM 1336 O O . SER A 1 178 ? 2.129 -2.543 0.868 1.00 96.31 178 SER A O 1
ATOM 1338 N N . GLY A 1 179 ? 4.118 -1.515 0.893 1.00 96.19 179 GLY A N 1
ATOM 1339 C CA . GLY A 1 179 ? 3.653 -0.340 0.155 1.00 96.19 179 GLY A CA 1
ATOM 1340 C C . GLY A 1 179 ? 3.053 -0.668 -1.226 1.00 96.19 179 GLY A C 1
ATOM 1341 O O . GLY A 1 179 ? 2.104 -0.018 -1.670 1.00 96.19 179 GLY A O 1
ATOM 1342 N N . LEU A 1 180 ? 3.538 -1.727 -1.890 1.00 96.94 180 LEU A N 1
ATOM 1343 C CA . LEU A 1 180 ? 2.975 -2.202 -3.160 1.00 96.94 180 LEU A CA 1
ATOM 1344 C C . LEU A 1 180 ? 1.678 -2.999 -2.951 1.00 96.94 180 LEU A C 1
ATOM 1346 O O . LEU A 1 180 ? 0.817 -2.967 -3.833 1.00 96.94 180 LEU A O 1
ATOM 1350 N N . VAL A 1 181 ? 1.527 -3.688 -1.815 1.00 97.56 181 VAL A N 1
ATOM 1351 C CA . VAL A 1 181 ? 0.290 -4.398 -1.439 1.00 97.56 181 VAL A CA 1
ATOM 1352 C C . VAL A 1 181 ? -0.833 -3.395 -1.209 1.00 97.56 181 VAL A C 1
ATOM 1354 O O . VAL A 1 181 ? -1.866 -3.463 -1.869 1.00 97.56 181 VAL A O 1
ATOM 1357 N N . VAL A 1 182 ? -0.599 -2.404 -0.347 1.00 97.50 182 VAL A N 1
ATOM 1358 C CA . VAL A 1 182 ? -1.599 -1.386 0.033 1.00 97.50 182 VAL A CA 1
ATOM 1359 C C . VAL A 1 182 ? -1.938 -0.427 -1.112 1.00 97.50 182 VAL A C 1
ATOM 1361 O O . VAL A 1 182 ? -2.993 0.191 -1.130 1.00 97.50 182 VAL A O 1
ATOM 1364 N N . SER A 1 183 ? -1.071 -0.339 -2.123 1.00 95.88 183 SER A N 1
ATOM 1365 C CA . SER A 1 183 ? -1.356 0.383 -3.371 1.00 95.88 183 SER A CA 1
ATOM 1366 C C . SER A 1 183 ? -2.072 -0.478 -4.426 1.00 95.88 183 SER A C 1
ATOM 1368 O O . SER A 1 183 ? -2.322 -0.007 -5.537 1.00 95.88 183 SER A O 1
ATOM 1370 N N . GLY A 1 184 ? -2.358 -1.752 -4.130 1.00 95.81 184 GLY A N 1
ATOM 1371 C CA . GLY A 1 184 ? -3.031 -2.688 -5.036 1.00 95.81 184 GLY A CA 1
ATOM 1372 C C . GLY A 1 184 ? -2.192 -3.150 -6.232 1.00 95.81 184 GLY A C 1
ATOM 1373 O O . GLY A 1 184 ? -2.737 -3.627 -7.229 1.00 95.81 184 GLY A O 1
ATOM 1374 N N . LEU A 1 185 ? -0.868 -2.988 -6.182 1.00 95.75 185 LEU A N 1
ATOM 1375 C CA . LEU A 1 185 ? 0.028 -3.388 -7.271 1.00 95.75 185 LEU A CA 1
ATOM 1376 C C . LEU A 1 185 ? 0.367 -4.878 -7.201 1.00 95.75 185 LEU A C 1
ATOM 1378 O O . LEU A 1 185 ? 0.375 -5.561 -8.231 1.00 95.75 185 LEU A O 1
ATOM 1382 N N . VAL A 1 186 ? 0.608 -5.385 -5.994 1.00 96.62 186 VAL A N 1
ATOM 1383 C CA . VAL A 1 186 ? 0.851 -6.806 -5.716 1.00 96.62 186 VAL A CA 1
ATOM 1384 C C . VAL A 1 186 ? -0.140 -7.328 -4.683 1.00 96.62 186 VAL A C 1
ATOM 1386 O O . VAL A 1 186 ? -0.753 -6.558 -3.952 1.00 96.62 186 VAL A O 1
ATOM 1389 N N . THR A 1 187 ? -0.329 -8.639 -4.652 1.00 96.31 187 THR A N 1
ATOM 1390 C CA . THR A 1 187 ? -1.180 -9.304 -3.660 1.00 96.31 187 THR A CA 1
ATOM 1391 C C . THR A 1 187 ? -0.428 -9.533 -2.349 1.00 96.31 187 THR A C 1
ATOM 1393 O O . THR A 1 187 ? 0.803 -9.577 -2.326 1.00 96.31 187 THR A O 1
ATOM 1396 N N . GLU A 1 188 ? -1.173 -9.760 -1.266 1.00 95.88 188 GLU A N 1
ATOM 1397 C CA . GLU A 1 188 ? -0.632 -10.162 0.043 1.00 95.88 188 GLU A CA 1
ATOM 1398 C C . GLU A 1 188 ? 0.291 -11.389 -0.091 1.00 95.88 188 GLU A C 1
ATOM 1400 O O . GLU A 1 188 ? 1.409 -11.408 0.420 1.00 95.88 188 GLU A O 1
ATOM 1405 N N . GLN A 1 189 ? -0.141 -12.391 -0.865 1.00 94.44 189 GLN A N 1
ATOM 1406 C CA . GLN A 1 189 ? 0.624 -13.617 -1.089 1.00 94.44 189 GLN A CA 1
ATOM 1407 C C . GLN A 1 189 ? 1.913 -13.370 -1.886 1.00 94.44 189 GLN A C 1
ATOM 1409 O O . GLN A 1 189 ? 2.955 -13.926 -1.548 1.00 94.44 189 GLN A O 1
ATOM 1414 N N . GLU A 1 190 ? 1.871 -12.529 -2.925 1.00 95.81 190 GLU A N 1
ATOM 1415 C CA . GLU A 1 190 ? 3.071 -12.147 -3.689 1.00 95.81 190 GLU A CA 1
ATOM 1416 C C . GLU A 1 190 ? 4.096 -11.421 -2.804 1.00 95.81 190 GLU A C 1
ATOM 1418 O O . GLU A 1 190 ? 5.299 -11.601 -2.995 1.00 95.81 190 GLU A O 1
ATOM 1423 N N . ALA A 1 191 ? 3.628 -10.655 -1.813 1.00 95.50 191 ALA A N 1
ATOM 1424 C CA . ALA A 1 191 ? 4.459 -9.979 -0.820 1.00 95.50 191 ALA A CA 1
ATOM 1425 C C . ALA A 1 191 ? 4.953 -10.877 0.322 1.00 95.50 191 ALA A C 1
ATOM 1427 O O . ALA A 1 191 ? 5.759 -10.428 1.136 1.00 95.50 191 ALA A O 1
ATOM 1428 N N . GLY A 1 192 ? 4.510 -12.134 0.377 1.00 94.06 192 GLY A N 1
ATOM 1429 C CA . GLY A 1 192 ? 4.876 -13.066 1.441 1.00 94.06 192 GLY A CA 1
ATOM 1430 C C . GLY A 1 192 ? 4.188 -12.776 2.776 1.00 94.06 192 GLY A C 1
ATOM 1431 O O . GLY A 1 192 ? 4.690 -13.200 3.815 1.00 94.06 192 GLY A O 1
ATOM 1432 N N . TRP A 1 193 ? 3.060 -12.059 2.773 1.00 96.00 193 TRP A N 1
ATOM 1433 C CA . TRP A 1 193 ? 2.266 -11.878 3.987 1.00 96.00 193 TRP A CA 1
ATOM 1434 C C . TRP A 1 193 ? 1.709 -13.232 4.461 1.00 96.00 193 TRP A C 1
ATOM 1436 O O . TRP A 1 193 ? 1.342 -14.069 3.626 1.00 96.00 193 TRP A O 1
ATOM 1446 N N . PRO A 1 194 ? 1.618 -13.473 5.784 1.00 95.25 194 PRO A N 1
ATOM 1447 C CA . PRO A 1 194 ? 1.042 -14.700 6.313 1.00 95.25 194 PRO A CA 1
ATOM 1448 C C . PRO A 1 194 ? -0.391 -14.910 5.825 1.00 95.25 194 PRO A C 1
ATOM 1450 O O . PRO A 1 194 ? -1.211 -13.988 5.826 1.00 95.25 194 PRO A O 1
ATOM 1453 N N . ILE A 1 195 ? -0.721 -16.152 5.468 1.00 93.31 195 ILE A N 1
ATOM 1454 C CA . ILE A 1 195 ? -2.110 -16.531 5.197 1.00 93.31 195 ILE A CA 1
ATOM 1455 C C . ILE A 1 195 ? -2.910 -16.297 6.484 1.00 93.31 195 ILE A C 1
ATOM 1457 O O . ILE A 1 195 ? -2.494 -16.723 7.559 1.00 93.31 195 ILE A O 1
ATOM 1461 N N . TYR A 1 196 ? -4.044 -15.605 6.366 1.00 93.44 196 TYR A N 1
ATOM 1462 C CA . TYR A 1 196 ? -4.866 -15.157 7.497 1.00 93.44 196 TYR A CA 1
ATOM 1463 C C . TYR A 1 196 ? -4.181 -14.151 8.438 1.00 93.44 196 TYR A C 1
ATOM 1465 O O . TYR A 1 196 ? -4.716 -13.897 9.511 1.00 93.44 196 TYR A O 1
ATOM 1473 N N . GLY A 1 197 ? -3.064 -13.523 8.044 1.00 95.62 197 GLY A N 1
ATOM 1474 C CA . GLY A 1 197 ? -2.318 -12.589 8.899 1.00 95.62 197 GLY A CA 1
ATOM 1475 C C . GLY A 1 197 ? -3.200 -11.504 9.522 1.00 95.62 197 GLY A C 1
ATOM 1476 O O . GLY A 1 197 ? -3.217 -11.353 10.739 1.00 95.62 197 GLY A O 1
ATOM 1477 N N . ARG A 1 198 ? -4.026 -10.827 8.711 1.00 96.69 198 ARG A N 1
ATOM 1478 C CA . ARG A 1 198 ? -4.962 -9.799 9.203 1.00 96.69 198 ARG A CA 1
ATOM 1479 C C . ARG A 1 198 ? -5.982 -10.343 10.209 1.00 96.69 198 ARG A C 1
ATOM 1481 O O . ARG A 1 198 ? -6.280 -9.678 11.192 1.00 96.69 198 ARG A O 1
ATOM 1488 N N . VAL A 1 199 ? -6.504 -11.549 9.976 1.00 95.38 199 VAL A N 1
ATOM 1489 C CA . VAL A 1 199 ? -7.493 -12.187 10.864 1.00 95.38 199 VAL A CA 1
ATOM 1490 C C . VAL A 1 199 ? -6.851 -12.603 12.185 1.00 95.38 199 VAL A C 1
ATOM 1492 O O . VAL A 1 199 ? -7.450 -12.406 13.241 1.00 95.38 199 VAL A O 1
ATOM 1495 N N . ASN A 1 200 ? -5.643 -13.163 12.131 1.00 95.81 200 ASN A N 1
ATOM 1496 C CA . ASN A 1 200 ? -4.923 -13.634 13.310 1.00 95.81 200 ASN A CA 1
ATOM 1497 C C . ASN A 1 200 ? -4.588 -12.465 14.236 1.00 95.81 200 ASN A C 1
ATOM 1499 O O . ASN A 1 200 ? -4.994 -12.491 15.393 1.00 95.81 200 ASN A O 1
ATOM 1503 N N . VAL A 1 201 ? -3.979 -11.399 13.705 1.00 97.31 201 VAL A N 1
ATOM 1504 C CA . VAL A 1 201 ? -3.634 -10.215 14.507 1.00 97.31 201 VAL A CA 1
ATOM 1505 C C . VAL A 1 201 ? -4.885 -9.561 15.096 1.00 97.31 201 VAL A C 1
ATOM 1507 O O . VAL A 1 201 ? -4.901 -9.197 16.266 1.00 97.31 201 VAL A O 1
ATOM 1510 N N . LEU A 1 202 ? -5.979 -9.474 14.330 1.00 96.00 202 LEU A N 1
ATOM 1511 C CA . LEU A 1 202 ? -7.250 -8.948 14.837 1.00 96.00 202 LEU A CA 1
ATOM 1512 C C . LEU A 1 202 ? -7.825 -9.801 15.985 1.00 96.00 202 LEU A C 1
ATOM 1514 O O . LEU A 1 202 ? -8.384 -9.256 16.934 1.00 96.00 202 LEU A O 1
ATOM 1518 N N . SER A 1 203 ? -7.659 -11.125 15.909 1.00 94.69 203 SER A N 1
ATOM 1519 C CA . SER A 1 203 ? -8.111 -12.072 16.940 1.00 94.69 203 SER A CA 1
ATOM 1520 C C . SER A 1 203 ? -7.257 -12.023 18.208 1.00 94.69 203 SER A C 1
ATOM 1522 O O . SER A 1 203 ? -7.751 -12.345 19.289 1.00 94.69 203 SER A O 1
ATOM 1524 N N . GLU A 1 204 ? -5.990 -11.633 18.082 1.00 96.62 204 GLU A N 1
ATOM 1525 C CA . GLU A 1 204 ? -5.031 -11.531 19.186 1.00 96.62 204 GLU A CA 1
ATOM 1526 C C . GLU A 1 204 ? -5.179 -10.232 19.991 1.00 96.62 204 GLU A C 1
ATOM 1528 O O . GLU A 1 204 ? -4.737 -10.185 21.140 1.00 96.62 204 GLU A O 1
ATOM 1533 N N . LEU A 1 205 ? -5.857 -9.213 19.445 1.00 97.25 205 LEU A N 1
ATOM 1534 C CA . LEU A 1 205 ? -6.118 -7.959 20.156 1.00 97.25 205 LEU A CA 1
ATOM 1535 C C . LEU A 1 205 ? -6.891 -8.177 21.464 1.00 97.25 205 LEU A C 1
ATOM 1537 O O . LEU A 1 205 ? -7.846 -8.964 21.550 1.00 97.25 205 LEU A O 1
ATOM 1541 N N . GLY A 1 206 ? -6.530 -7.408 22.489 1.00 96.44 206 GLY A N 1
ATOM 1542 C CA . GLY A 1 206 ? -7.344 -7.247 23.687 1.00 96.44 206 GLY A CA 1
ATOM 1543 C C . GLY A 1 206 ? -8.663 -6.528 23.387 1.00 96.44 206 GLY A C 1
ATOM 1544 O O . GLY A 1 206 ? -8.799 -5.826 22.388 1.00 96.44 206 GLY A O 1
ATOM 1545 N N . ASP A 1 207 ? -9.650 -6.663 24.278 1.00 95.19 207 ASP A N 1
ATOM 1546 C CA . ASP A 1 207 ? -10.966 -6.030 24.083 1.00 95.19 207 ASP A CA 1
ATOM 1547 C C . ASP A 1 207 ? -10.853 -4.502 23.940 1.00 95.19 207 ASP A C 1
ATOM 1549 O O . ASP A 1 207 ? -11.533 -3.908 23.108 1.00 95.19 207 ASP A O 1
ATOM 1553 N N . VAL A 1 208 ? -9.972 -3.872 24.728 1.00 96.56 208 VAL A N 1
ATOM 1554 C CA . VAL A 1 208 ? -9.733 -2.419 24.680 1.00 96.56 208 VAL A CA 1
ATOM 1555 C C . VAL A 1 208 ? -9.098 -2.014 23.351 1.00 96.56 208 VAL A C 1
ATOM 1557 O O . VAL A 1 208 ? -9.611 -1.122 22.688 1.00 96.56 208 VAL A O 1
ATOM 1560 N N . GLU A 1 209 ? -8.053 -2.718 22.913 1.00 97.25 209 GLU A N 1
ATOM 1561 C CA . GLU A 1 209 ? -7.356 -2.428 21.652 1.00 97.25 209 GLU A CA 1
ATOM 1562 C C . GLU A 1 209 ? -8.276 -2.616 20.438 1.00 97.25 209 GLU A C 1
ATOM 1564 O O . GLU A 1 209 ? -8.230 -1.841 19.484 1.00 97.25 209 GLU A O 1
ATOM 1569 N N . LEU A 1 210 ? -9.159 -3.620 20.481 1.00 96.94 210 LEU A N 1
ATOM 1570 C CA . LEU A 1 210 ? -10.165 -3.836 19.445 1.00 96.94 210 LEU A CA 1
ATOM 1571 C C . LEU A 1 210 ? -11.207 -2.709 19.416 1.00 96.94 210 LEU A C 1
ATOM 1573 O O . LEU A 1 210 ? -11.612 -2.275 18.337 1.00 96.94 210 LEU A O 1
ATOM 1577 N N . ILE A 1 211 ? -11.647 -2.228 20.583 1.00 96.75 211 ILE A N 1
ATOM 1578 C CA . ILE A 1 211 ? -12.554 -1.077 20.678 1.00 96.75 211 ILE A CA 1
ATOM 1579 C C . ILE A 1 211 ? -11.878 0.181 20.125 1.00 96.75 211 ILE A C 1
ATOM 1581 O O . ILE A 1 211 ? -12.512 0.900 19.351 1.00 96.75 211 ILE A O 1
ATOM 1585 N N . ASP A 1 212 ? -10.610 0.416 20.463 1.00 96.69 212 ASP A N 1
ATOM 1586 C CA . ASP A 1 212 ? -9.836 1.558 19.969 1.00 96.69 212 ASP A CA 1
ATOM 1587 C C . ASP A 1 212 ? -9.671 1.495 18.442 1.00 96.69 212 ASP A C 1
ATOM 1589 O O . ASP A 1 212 ? -9.978 2.466 17.748 1.00 96.69 212 ASP A O 1
ATOM 1593 N N . LEU A 1 213 ? -9.328 0.324 17.887 1.00 96.00 213 LEU A N 1
ATOM 1594 C CA . LEU A 1 213 ? -9.268 0.108 16.437 1.00 96.00 213 LEU A CA 1
ATOM 1595 C C . LEU A 1 213 ? -10.612 0.423 15.764 1.00 96.00 213 LEU A C 1
ATOM 1597 O O . LEU A 1 213 ? -10.654 1.117 14.745 1.00 96.00 213 LEU A O 1
ATOM 1601 N N . VAL A 1 214 ? -11.723 -0.077 16.313 1.00 96.88 214 VAL A N 1
ATOM 1602 C CA . VAL A 1 214 ? -13.066 0.196 15.779 1.00 96.88 214 VAL A CA 1
ATOM 1603 C C . VAL A 1 214 ? -13.388 1.689 15.852 1.00 96.88 214 VAL A C 1
ATOM 1605 O O . VAL A 1 214 ? -13.894 2.248 14.876 1.00 96.88 214 VAL A O 1
ATOM 1608 N N . ALA A 1 215 ? -13.081 2.351 16.969 1.00 96.19 215 ALA A N 1
ATOM 1609 C CA . ALA A 1 215 ? -13.304 3.782 17.142 1.00 96.19 215 ALA A CA 1
ATOM 1610 C C . ALA A 1 215 ? -12.519 4.605 16.108 1.00 96.19 215 ALA A C 1
ATOM 1612 O O . ALA A 1 215 ? -13.103 5.467 15.444 1.00 96.19 215 ALA A O 1
ATOM 1613 N N . ASP A 1 216 ? -11.243 4.282 15.892 1.00 93.69 216 ASP A N 1
ATO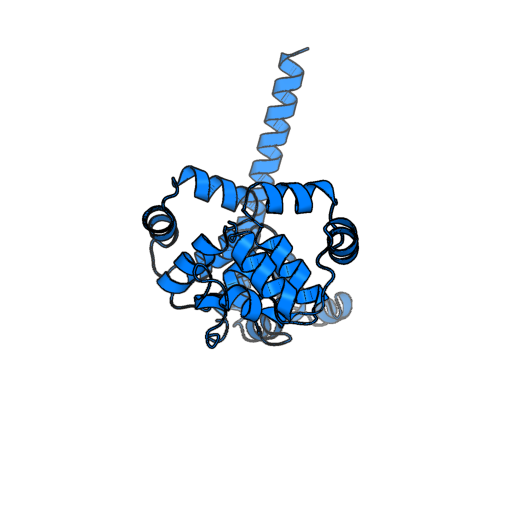M 1614 C CA . ASP A 1 216 ? -10.391 4.936 14.896 1.00 93.69 216 ASP A CA 1
ATOM 1615 C C . ASP A 1 216 ? -10.940 4.768 13.474 1.00 93.69 216 ASP A C 1
ATOM 1617 O O . ASP A 1 216 ? -11.020 5.733 12.701 1.00 93.69 216 ASP A O 1
ATOM 1621 N N . ARG A 1 217 ? -11.371 3.550 13.119 1.00 94.44 217 ARG A N 1
ATOM 1622 C CA . ARG A 1 217 ? -11.965 3.256 11.804 1.00 94.44 217 ARG A CA 1
ATOM 1623 C C . ARG A 1 217 ? -13.301 3.978 11.599 1.00 94.44 217 ARG A C 1
ATOM 1625 O O . ARG A 1 217 ? -13.570 4.465 10.500 1.00 94.44 217 ARG A O 1
ATOM 1632 N N . LEU A 1 218 ? -14.119 4.114 12.641 1.00 94.75 218 LEU A N 1
ATOM 1633 C CA . LEU A 1 218 ? -15.381 4.858 12.577 1.00 94.75 218 LEU A CA 1
ATOM 1634 C C . LEU A 1 218 ? -15.175 6.374 12.481 1.00 94.75 218 LEU A C 1
ATOM 1636 O O . LEU A 1 218 ? -15.868 7.033 11.702 1.00 94.75 218 LEU A O 1
ATOM 1640 N N . GLU A 1 219 ? -14.223 6.947 13.219 1.00 92.44 219 GLU A N 1
ATOM 1641 C CA . GLU A 1 219 ? -13.899 8.375 13.099 1.00 92.44 219 GLU A CA 1
ATOM 1642 C C . GLU A 1 219 ? -13.327 8.687 11.709 1.00 92.44 219 GLU A C 1
ATOM 1644 O O . GLU A 1 219 ? -13.608 9.737 11.120 1.00 92.44 219 GLU A O 1
ATOM 1649 N N . PHE A 1 220 ? -12.584 7.747 11.125 1.00 85.81 220 PHE A N 1
ATOM 1650 C CA . PHE A 1 220 ? -12.184 7.827 9.728 1.00 85.81 220 PHE A CA 1
ATOM 1651 C C . PHE A 1 220 ? -13.394 7.881 8.777 1.00 85.81 220 PHE A C 1
ATOM 1653 O O . PHE A 1 220 ? -13.547 8.857 8.030 1.00 85.81 220 PHE A O 1
ATOM 1660 N N . LEU A 1 221 ? -14.295 6.895 8.861 1.00 90.75 221 LEU A N 1
ATOM 1661 C CA . LEU A 1 221 ? -15.517 6.824 8.051 1.00 90.75 221 LEU A CA 1
ATOM 1662 C C . LEU A 1 221 ? -16.370 8.095 8.188 1.00 90.75 221 LEU A C 1
ATOM 1664 O O . LEU A 1 221 ? -16.880 8.625 7.197 1.00 90.75 221 LEU A O 1
ATOM 1668 N N . ARG A 1 222 ? -16.488 8.633 9.406 1.00 92.50 222 ARG A N 1
ATOM 1669 C CA . ARG A 1 222 ? -17.216 9.876 9.689 1.00 92.50 222 ARG A CA 1
ATOM 1670 C C . ARG A 1 222 ? -16.621 11.069 8.946 1.00 92.50 222 ARG A C 1
ATOM 1672 O O . ARG A 1 222 ? -17.366 11.832 8.326 1.00 92.50 222 ARG A O 1
ATOM 1679 N N . ARG A 1 223 ? -15.295 11.249 8.993 1.00 88.94 223 ARG A N 1
ATOM 1680 C CA . ARG A 1 223 ? -14.606 12.342 8.281 1.00 88.94 223 ARG A CA 1
ATOM 1681 C C . ARG A 1 223 ? -14.798 12.230 6.771 1.00 88.94 223 ARG A C 1
ATOM 1683 O O . ARG A 1 223 ? -15.047 13.248 6.125 1.00 88.94 223 ARG A O 1
ATOM 1690 N N . HIS A 1 224 ? -14.717 11.019 6.224 1.00 85.69 224 HIS A N 1
ATOM 1691 C CA . HIS A 1 224 ? -14.939 10.769 4.801 1.00 85.69 224 HIS A CA 1
ATOM 1692 C C . HIS A 1 224 ? -16.386 11.080 4.384 1.00 85.69 224 HIS A C 1
ATOM 1694 O O . HIS A 1 224 ? -16.615 11.896 3.492 1.00 85.69 224 HIS A O 1
ATOM 1700 N N . THR A 1 225 ? -17.362 10.535 5.113 1.00 89.44 225 THR A N 1
ATOM 1701 C CA . THR A 1 225 ? -18.797 10.756 4.868 1.00 89.44 225 THR A CA 1
ATOM 1702 C C . THR A 1 225 ? -19.152 12.242 4.938 1.00 89.44 225 THR A C 1
ATOM 1704 O O . THR A 1 225 ? -19.856 12.761 4.076 1.00 89.44 225 THR A O 1
ATOM 1707 N N . LYS A 1 226 ? -18.616 12.974 5.925 1.00 92.25 226 LYS A N 1
ATOM 1708 C CA . LYS A 1 226 ? -18.828 14.423 6.044 1.00 92.25 226 LYS A CA 1
ATOM 1709 C C . LYS A 1 226 ? -18.327 15.176 4.808 1.00 92.25 226 LYS A C 1
ATOM 1711 O O . LYS A 1 226 ? -19.045 16.029 4.297 1.00 92.25 226 LYS A O 1
ATOM 1716 N N . LYS A 1 227 ? -17.123 14.856 4.317 1.00 87.38 227 LYS A N 1
ATOM 1717 C CA . LYS A 1 227 ? -16.562 15.484 3.109 1.00 87.38 227 LYS A CA 1
ATOM 1718 C C . LYS A 1 227 ? -17.428 15.231 1.876 1.00 87.38 227 LYS A C 1
ATOM 1720 O O . LYS A 1 227 ? -17.630 16.159 1.101 1.00 87.38 227 LYS A O 1
ATOM 1725 N N . GLN A 1 228 ? -17.944 14.013 1.710 1.00 86.38 228 GLN A N 1
ATOM 1726 C CA . GLN A 1 228 ? -18.848 13.683 0.604 1.00 86.38 228 GLN A CA 1
ATOM 1727 C C . GLN A 1 228 ? -20.140 14.504 0.674 1.00 86.38 228 GLN A C 1
ATOM 1729 O O . GLN A 1 228 ? -20.486 15.175 -0.293 1.00 86.38 228 GLN A O 1
ATOM 1734 N N . VAL A 1 229 ? -20.784 14.551 1.845 1.00 90.62 229 VAL A N 1
ATOM 1735 C CA . VAL A 1 229 ? -22.003 15.349 2.060 1.00 90.62 229 VAL A CA 1
ATOM 1736 C C . VAL A 1 229 ? -21.765 16.840 1.791 1.00 90.62 229 VAL A C 1
ATOM 1738 O O . VAL A 1 229 ? -22.606 17.506 1.188 1.00 90.62 229 VAL A O 1
ATOM 1741 N N . ASP A 1 230 ? -20.633 17.390 2.233 1.00 91.31 230 ASP A N 1
ATOM 1742 C CA . ASP A 1 230 ? -20.303 18.802 2.011 1.00 91.31 230 ASP A CA 1
ATOM 1743 C C . ASP A 1 230 ? -20.024 19.090 0.518 1.00 91.31 230 ASP A C 1
ATOM 1745 O O . ASP A 1 230 ? -20.439 20.132 0.004 1.00 91.31 230 ASP A O 1
ATOM 1749 N N . ALA A 1 231 ? -19.394 18.154 -0.204 1.00 87.75 231 ALA A N 1
ATOM 1750 C CA . ALA A 1 231 ? -19.160 18.258 -1.646 1.00 87.75 231 ALA A CA 1
ATOM 1751 C C . ALA A 1 231 ? -20.462 18.182 -2.462 1.00 87.75 231 ALA A C 1
ATOM 1753 O O . ALA A 1 231 ? -20.652 18.973 -3.386 1.00 87.75 231 ALA A O 1
ATOM 1754 N N . GLU A 1 232 ? -21.380 17.285 -2.099 1.00 87.75 232 GLU A N 1
ATOM 1755 C CA . GLU A 1 232 ? -22.702 17.173 -2.728 1.00 87.75 232 GLU A CA 1
ATOM 1756 C C . GLU A 1 232 ? -23.516 18.459 -2.559 1.00 87.75 232 GLU A C 1
ATOM 1758 O O . GLU A 1 232 ? -24.084 18.970 -3.525 1.00 87.75 232 GLU A O 1
ATOM 1763 N N . LYS A 1 233 ? -23.513 19.040 -1.353 1.00 90.44 233 LYS A N 1
ATOM 1764 C CA . LYS A 1 233 ? -24.159 20.336 -1.091 1.00 90.44 233 LYS A CA 1
ATOM 1765 C C . LYS A 1 233 ? -23.546 21.462 -1.917 1.00 90.44 233 LYS A C 1
ATOM 1767 O O . LYS A 1 233 ? -24.275 22.284 -2.463 1.00 90.44 233 LYS A O 1
ATOM 1772 N N . ALA A 1 234 ? -22.218 21.510 -2.023 1.00 87.38 234 ALA A N 1
ATOM 1773 C CA . ALA A 1 234 ? -21.538 22.515 -2.835 1.00 87.38 234 ALA A CA 1
ATOM 1774 C C . ALA A 1 234 ? -21.893 22.380 -4.326 1.00 87.38 234 ALA A C 1
ATOM 1776 O O . ALA A 1 234 ? -22.148 23.387 -4.985 1.00 87.38 234 ALA A O 1
ATOM 1777 N N . ALA A 1 235 ? -21.962 21.148 -4.840 1.00 86.56 235 ALA A N 1
ATOM 1778 C CA . ALA A 1 235 ? -22.366 20.876 -6.216 1.00 86.56 235 ALA A CA 1
ATOM 1779 C C . ALA A 1 235 ? -23.826 21.281 -6.480 1.00 86.56 235 ALA A C 1
ATOM 1781 O O . ALA A 1 235 ? -24.102 21.923 -7.492 1.00 86.56 235 ALA A O 1
ATOM 1782 N N . ALA A 1 236 ? -24.743 20.970 -5.557 1.00 86.88 236 ALA A N 1
ATOM 1783 C CA . ALA A 1 236 ? -26.145 21.378 -5.648 1.00 86.88 236 ALA A CA 1
ATOM 1784 C C . ALA A 1 236 ? -26.292 22.909 -5.677 1.00 86.88 236 ALA A C 1
ATOM 1786 O O . ALA A 1 236 ? -26.904 23.448 -6.595 1.00 86.88 236 ALA A O 1
ATOM 1787 N N . ASN A 1 237 ? -25.635 23.619 -4.754 1.00 86.38 237 ASN A N 1
ATOM 1788 C CA . ASN A 1 237 ? -25.658 25.085 -4.709 1.00 86.38 237 ASN A CA 1
ATOM 1789 C C . ASN A 1 237 ? -25.063 25.725 -5.981 1.00 86.38 237 ASN A C 1
ATOM 1791 O O . ASN A 1 237 ? -25.521 26.774 -6.437 1.00 86.38 237 ASN A O 1
ATOM 1795 N N . PHE A 1 238 ? -24.026 25.115 -6.563 1.00 83.00 238 PHE A N 1
ATOM 1796 C CA . PHE A 1 238 ? -23.426 25.591 -7.812 1.00 83.00 238 PHE A CA 1
ATOM 1797 C C . PHE A 1 238 ? -24.376 25.428 -9.006 1.00 83.00 238 PHE A C 1
ATOM 1799 O O . PHE A 1 238 ? -24.470 26.315 -9.848 1.00 83.00 238 PHE A O 1
ATOM 1806 N N . LEU A 1 239 ? -25.121 24.321 -9.066 1.00 83.38 239 LEU A N 1
ATOM 1807 C CA . LEU A 1 239 ? -26.146 24.113 -10.091 1.00 83.38 239 LEU A CA 1
ATOM 1808 C C . LEU A 1 239 ? -27.317 25.095 -9.936 1.00 83.38 239 LEU A C 1
ATOM 1810 O O . LEU A 1 239 ? -27.791 25.620 -10.938 1.00 83.38 239 LEU A O 1
ATOM 1814 N N . GLU A 1 240 ? -27.739 25.390 -8.704 1.00 82.50 240 GLU A N 1
ATOM 1815 C CA . GLU A 1 240 ? -28.796 26.375 -8.420 1.00 82.50 240 GLU A CA 1
ATOM 1816 C C . GLU A 1 240 ? -28.395 27.813 -8.780 1.00 82.50 240 GLU A C 1
ATOM 1818 O O . GLU A 1 240 ? -29.248 28.609 -9.150 1.00 82.50 240 GLU A O 1
ATOM 1823 N N . THR A 1 241 ? -27.105 28.152 -8.702 1.00 82.50 241 THR A N 1
ATOM 1824 C CA . THR A 1 241 ? -26.587 29.489 -9.062 1.00 82.50 241 THR A CA 1
ATOM 1825 C C . THR A 1 241 ? -26.306 29.672 -10.556 1.00 82.50 241 THR A C 1
ATOM 1827 O O . THR A 1 241 ? -26.036 30.792 -10.990 1.00 82.50 241 THR A O 1
ATOM 1830 N N . LEU A 1 242 ? -26.371 28.595 -11.344 1.00 77.19 242 LEU A N 1
ATOM 1831 C CA . LEU A 1 242 ? -26.254 28.615 -12.807 1.00 77.19 242 LEU A CA 1
ATOM 1832 C C . LEU A 1 242 ? -27.614 28.587 -13.535 1.00 77.19 242 LEU A C 1
ATOM 1834 O O . LEU A 1 242 ? -27.624 28.710 -14.764 1.00 77.19 242 LEU A O 1
ATOM 1838 N N . GLY A 1 243 ? -28.724 28.399 -12.810 1.00 53.44 243 GLY A N 1
ATOM 1839 C CA . GLY A 1 243 ? -30.107 28.480 -13.310 1.00 53.44 243 GLY A CA 1
ATOM 1840 C C . GLY A 1 243 ? -30.776 29.810 -12.988 1.00 53.44 243 GLY A C 1
ATOM 1841 O O . GLY A 1 243 ? -31.779 30.113 -13.672 1.00 53.44 243 GLY A O 1
#

Radius of gyration: 20.82 Å; chains: 1; bounding box: 48×47×55 Å

pLDDT: mean 93.56, std 4.66, range [53.44, 98.06]

Secondary structure (DSSP, 8-state):
--EEHHHHHHHHTTTT---SHHHHHHHTTS-HHHHHHHHHTTEE-HHHHHHHHHHTT--HHHHHHTSGGGGGGGSPPPPPPHHHHHHT--HHHHHHHHHHHH-HHHHHHH-SPPPPPSSPTTHHHHHHHHT-SS-HHHHHHHHTT--HHHHHHHHHTT---HHHHHHHHHHHTS-TTHHHHHTTSS-TTTTTPPTTHHHHHHHHS-HHHHHHHHHHHHHHHHHHHHHHHHHHHHHHHHHHH--